Protein AF-A0A512DBI5-F1 (afdb_monomer)

Foldseek 3Di:
DDDDDDDDDDDDDDDDDDDDDDDDDDDDDDDDDDDDDPDPPPPDDDDDDDDDDDDDDDDDDDDDDDDDDDDDDDDDDDDPPDPDPPPPDLVPQDQLVVLLVVLLVPAQPSPQADEDEDDVSCVPPQWEDDLQHLRYIYGHSVVCPSPSLVSSLRSQLRNLSSLLSLLCVPPNNVRLVVLLCVQFNPVSSQLLSNLSSVVSPRPDGDDPGDCDDPSSVVCSVCSSVSHHD

Organism: NCBI:txid515326

Mean predicted aligned error: 17.26 Å

InterPro domains:
  IPR006311 Twin-arginine translocation pathway, signal sequence [PS51318] (1-42)

Solvent-accessible surface area (backbone atoms only — not comparable to full-atom values): 15051 Å² total; per-residue (Å²): 138,88,86,80,89,84,88,85,88,87,85,84,87,81,90,81,89,87,84,84,89,88,83,87,78,92,82,88,86,81,91,80,91,80,93,78,78,89,75,79,79,72,85,79,81,86,76,86,85,80,91,76,91,76,92,78,79,92,77,79,82,86,75,87,74,80,82,85,80,88,71,88,91,84,78,96,70,93,71,86,79,73,83,77,80,81,77,77,61,82,82,73,61,58,55,54,67,54,37,33,50,60,44,45,74,71,43,84,85,39,80,79,51,43,83,44,68,63,55,76,87,41,79,84,44,64,46,40,54,50,61,91,42,49,42,43,38,39,35,26,43,85,82,32,64,95,33,53,71,58,38,35,21,42,48,39,25,35,53,34,44,29,35,53,12,53,44,18,74,78,62,36,57,70,55,52,43,52,53,27,28,72,74,54,35,88,64,7,59,61,38,47,12,38,38,37,9,42,76,74,67,34,89,62,65,93,61,99,58,84,56,70,58,72,67,48,47,51,30,40,52,24,34,72,72,67,40,85,102

pLDDT: mean 72.55, std 29.0, range [27.94, 98.69]

Radius of gyr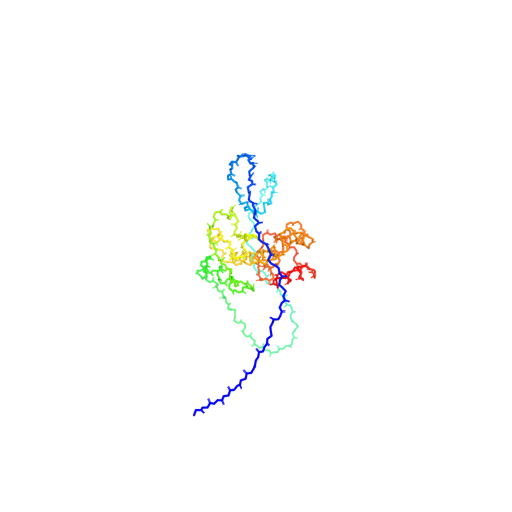ation: 30.87 Å; Cα contacts (8 Å, |Δi|>4): 232; chains: 1; bounding box: 99×103×46 Å

Structure (mmCIF, N/CA/C/O backbone):
data_AF-A0A512DBI5-F1
#
_entry.id   AF-A0A512DBI5-F1
#
loop_
_atom_site.group_PDB
_atom_site.id
_atom_site.type_symbol
_atom_site.label_atom_id
_atom_site.label_alt_id
_atom_site.label_comp_id
_atom_site.label_asym_id
_atom_site.label_entity_id
_atom_site.label_seq_id
_atom_site.pdbx_PDB_ins_code
_atom_site.Cartn_x
_atom_site.Cartn_y
_atom_site.Cartn_z
_atom_site.occupancy
_atom_site.B_iso_or_equiv
_atom_site.auth_seq_id
_atom_site.auth_comp_id
_atom_site.auth_asym_id
_atom_site.auth_atom_id
_atom_site.pdbx_PDB_model_num
ATOM 1 N N . MET A 1 1 ? 37.069 -72.177 17.215 1.00 41.72 1 MET A N 1
ATOM 2 C CA . MET A 1 1 ? 37.815 -70.906 17.118 1.00 41.72 1 MET A CA 1
ATOM 3 C C . MET A 1 1 ? 37.820 -70.524 15.654 1.00 41.72 1 MET A C 1
ATOM 5 O O . MET A 1 1 ? 38.350 -71.291 14.866 1.00 41.72 1 MET A O 1
ATOM 9 N N . VAL A 1 2 ? 37.104 -69.463 15.285 1.00 42.62 2 VAL A N 1
ATOM 10 C CA . VAL A 1 2 ? 36.958 -69.039 13.885 1.00 42.62 2 VAL A CA 1
ATOM 11 C C . VAL A 1 2 ? 37.967 -67.931 13.620 1.00 42.62 2 VAL A C 1
ATOM 13 O O . VAL A 1 2 ? 37.967 -66.921 14.318 1.00 42.62 2 VAL A O 1
ATOM 16 N N . ASP A 1 3 ? 38.817 -68.175 12.631 1.00 40.75 3 ASP A N 1
ATOM 17 C CA . ASP A 1 3 ? 39.747 -67.237 12.017 1.00 40.75 3 ASP A CA 1
ATOM 18 C C . ASP A 1 3 ? 39.124 -66.767 10.690 1.00 40.75 3 ASP A C 1
ATOM 20 O O . ASP A 1 3 ? 38.641 -67.592 9.911 1.00 40.75 3 ASP A O 1
ATOM 24 N N . MET A 1 4 ? 39.096 -65.455 10.454 1.00 43.16 4 MET A N 1
ATOM 25 C CA . MET A 1 4 ? 38.927 -64.857 9.129 1.00 43.16 4 MET A CA 1
ATOM 26 C C . MET A 1 4 ? 39.682 -63.528 9.078 1.00 43.16 4 MET A C 1
ATOM 28 O O . MET A 1 4 ? 39.319 -62.539 9.713 1.00 43.16 4 MET A O 1
ATOM 32 N N . SER A 1 5 ? 40.721 -63.530 8.252 1.00 52.06 5 SER A N 1
ATOM 33 C CA . SER A 1 5 ? 41.387 -62.369 7.672 1.00 52.06 5 SER A CA 1
ATOM 34 C C . SER A 1 5 ? 40.428 -61.548 6.800 1.00 52.06 5 SER A C 1
ATOM 36 O O . SER A 1 5 ? 39.689 -62.163 6.041 1.00 52.06 5 SER A O 1
ATOM 38 N N . VAL A 1 6 ? 40.545 -60.210 6.772 1.00 51.88 6 VAL A N 1
ATOM 39 C CA . VAL A 1 6 ? 40.460 -59.402 5.530 1.00 51.88 6 VAL A CA 1
ATOM 40 C C . VAL A 1 6 ? 41.329 -58.140 5.660 1.00 51.88 6 VAL A C 1
ATOM 42 O O . VAL A 1 6 ? 41.294 -57.418 6.652 1.00 51.88 6 VAL A O 1
ATOM 45 N N . LEU A 1 7 ? 42.119 -57.927 4.608 1.00 44.28 7 LEU A N 1
ATOM 46 C CA . LEU A 1 7 ? 43.054 -56.846 4.308 1.00 44.28 7 LEU A CA 1
ATOM 47 C C . LEU A 1 7 ? 42.373 -55.503 3.989 1.00 44.28 7 LEU A C 1
ATOM 49 O O . LEU A 1 7 ? 41.263 -55.469 3.470 1.00 44.28 7 LEU A O 1
ATOM 53 N N . GLY A 1 8 ? 43.114 -54.402 4.143 1.00 34.56 8 GLY A N 1
ATOM 54 C CA . GLY A 1 8 ? 42.740 -53.106 3.567 1.00 34.56 8 GLY A CA 1
ATOM 55 C C . GLY A 1 8 ? 43.777 -52.013 3.809 1.00 34.56 8 GLY A C 1
ATOM 56 O O . GLY A 1 8 ? 43.639 -51.215 4.728 1.00 34.56 8 GLY A O 1
ATOM 57 N N . ALA A 1 9 ? 44.834 -52.002 2.998 1.00 41.56 9 ALA A N 1
ATOM 58 C CA . ALA A 1 9 ? 45.907 -51.013 3.014 1.00 41.56 9 ALA A CA 1
ATOM 59 C C . ALA A 1 9 ? 45.506 -49.669 2.374 1.00 41.56 9 ALA A C 1
ATOM 61 O O . ALA A 1 9 ? 44.641 -49.627 1.503 1.00 41.56 9 ALA A O 1
ATOM 62 N N . SER A 1 10 ? 46.269 -48.621 2.719 1.00 39.88 10 SER A N 1
ATOM 63 C CA . SER A 1 10 ? 46.872 -47.629 1.802 1.00 39.88 10 SER A CA 1
ATOM 64 C C . SER A 1 10 ? 46.661 -46.169 2.233 1.00 39.88 10 SER A C 1
ATOM 66 O O . SER A 1 10 ? 45.602 -45.588 2.029 1.00 39.88 10 SER A O 1
ATOM 68 N N . SER A 1 11 ? 47.710 -45.530 2.764 1.00 41.50 11 SER A N 1
ATOM 69 C CA . SER A 1 11 ? 48.034 -44.147 2.380 1.00 41.50 11 SER A CA 1
ATOM 70 C C . SER A 1 11 ? 49.515 -43.856 2.636 1.00 41.50 11 SER A C 1
ATOM 72 O O . SER A 1 11 ? 50.000 -43.730 3.761 1.00 41.50 11 SER A O 1
ATOM 74 N N . THR A 1 12 ? 50.263 -43.788 1.541 1.00 48.84 12 THR A N 1
ATOM 75 C CA . THR A 1 12 ? 51.681 -43.445 1.512 1.00 48.84 12 THR A CA 1
ATOM 76 C C . THR A 1 12 ? 51.815 -41.941 1.271 1.00 48.84 12 THR A C 1
ATOM 78 O O . THR A 1 12 ? 51.366 -41.429 0.256 1.00 48.84 12 THR A O 1
ATOM 81 N N . HIS A 1 13 ? 52.469 -41.261 2.214 1.00 36.94 13 HIS A N 1
ATOM 82 C CA . HIS A 1 13 ? 53.351 -40.094 2.043 1.00 36.94 13 HIS A CA 1
ATOM 83 C C . HIS A 1 13 ? 52.926 -38.897 1.162 1.00 36.94 13 HIS A C 1
ATOM 85 O O . HIS A 1 13 ? 53.013 -38.951 -0.060 1.00 36.94 13 HIS A O 1
ATOM 91 N N . ARG A 1 14 ? 52.778 -37.729 1.812 1.00 48.91 14 ARG A N 1
ATOM 92 C CA . ARG A 1 14 ? 53.528 -36.465 1.546 1.00 48.91 14 ARG A CA 1
ATOM 93 C C . ARG A 1 14 ? 53.119 -35.412 2.594 1.00 48.91 14 ARG A C 1
ATOM 95 O O . ARG A 1 14 ? 52.049 -34.836 2.519 1.00 48.91 14 ARG A O 1
ATOM 102 N N . ARG A 1 15 ? 53.828 -35.300 3.725 1.00 45.50 15 ARG A N 1
ATOM 103 C CA . ARG A 1 15 ? 54.866 -34.278 4.014 1.00 45.50 15 ARG A CA 1
ATOM 104 C C . ARG A 1 15 ? 54.558 -32.871 3.458 1.00 45.50 15 ARG A C 1
ATOM 106 O O . ARG A 1 15 ? 54.881 -32.611 2.306 1.00 45.50 15 ARG A O 1
ATOM 113 N N . ARG A 1 16 ? 54.137 -31.932 4.316 1.00 46.53 16 ARG A N 1
ATOM 114 C CA . ARG A 1 16 ? 55.016 -30.922 4.958 1.00 46.53 16 ARG A CA 1
ATOM 115 C C . ARG A 1 16 ? 54.224 -30.013 5.915 1.00 46.53 16 ARG A C 1
ATOM 117 O O . ARG A 1 16 ? 53.290 -29.333 5.516 1.00 46.53 16 ARG A O 1
ATOM 124 N N . LEU A 1 17 ? 54.660 -30.028 7.173 1.00 40.72 17 LEU A N 1
ATOM 125 C CA . LEU A 1 17 ? 54.450 -29.007 8.201 1.00 40.72 17 LEU A CA 1
ATOM 126 C C . LEU A 1 17 ? 55.235 -27.734 7.837 1.00 40.72 17 LEU A C 1
ATOM 128 O O . LEU A 1 17 ? 56.295 -27.854 7.224 1.00 40.72 17 LEU A O 1
ATOM 132 N N . ILE A 1 18 ? 54.771 -26.562 8.283 1.00 38.09 18 ILE A N 1
ATOM 133 C CA . ILE A 1 18 ? 55.470 -25.676 9.241 1.00 38.09 18 ILE A CA 1
ATOM 134 C C . ILE A 1 18 ? 54.527 -24.523 9.625 1.00 38.09 18 ILE A C 1
ATOM 136 O O . ILE A 1 18 ? 53.800 -23.982 8.798 1.00 38.09 18 ILE A O 1
ATOM 140 N N . ALA A 1 19 ? 54.533 -24.227 10.922 1.00 34.38 19 ALA A N 1
ATOM 141 C CA . ALA A 1 19 ? 53.688 -23.298 11.654 1.00 34.38 19 ALA A CA 1
ATOM 142 C C . ALA A 1 19 ? 54.437 -21.998 12.033 1.00 34.38 19 ALA A C 1
ATOM 144 O O . ALA A 1 19 ? 55.634 -21.882 11.781 1.00 34.38 19 ALA A O 1
ATOM 145 N N . LEU A 1 20 ? 53.708 -21.133 12.758 1.00 34.72 20 LEU A N 1
ATOM 146 C CA . LEU A 1 20 ? 54.079 -19.908 13.502 1.00 34.72 20 LEU A CA 1
ATOM 147 C C . LEU A 1 20 ? 54.152 -18.614 12.667 1.00 34.72 20 LEU A C 1
ATOM 149 O O . LEU A 1 20 ? 54.943 -18.514 11.741 1.00 34.72 20 LEU A O 1
ATOM 153 N N . ALA A 1 21 ? 53.239 -17.647 12.835 1.00 34.62 21 ALA A N 1
ATOM 154 C CA . ALA A 1 21 ? 52.885 -16.802 13.997 1.00 34.62 21 ALA A CA 1
ATOM 155 C C . ALA A 1 21 ? 53.762 -15.546 14.104 1.00 34.62 21 ALA A C 1
ATOM 157 O O . ALA A 1 21 ? 54.962 -15.670 14.307 1.00 34.62 21 ALA A O 1
ATOM 158 N N . LEU A 1 22 ? 53.140 -14.360 14.061 1.00 32.88 22 LEU A N 1
ATOM 159 C CA . LEU A 1 22 ? 53.325 -13.284 15.046 1.00 32.88 22 LEU A CA 1
ATOM 160 C C . LEU A 1 22 ? 52.395 -12.096 14.764 1.00 32.88 22 LEU A C 1
ATOM 162 O O . LEU A 1 22 ? 52.068 -11.777 13.625 1.00 32.88 22 LEU A O 1
ATOM 166 N N . ALA A 1 23 ? 51.938 -11.519 15.869 1.00 34.84 23 ALA A N 1
ATOM 167 C CA . ALA A 1 23 ? 50.919 -10.496 16.013 1.00 34.84 23 ALA A CA 1
ATOM 168 C C . ALA A 1 23 ? 51.516 -9.080 16.152 1.00 34.84 23 ALA A C 1
ATOM 170 O O . ALA A 1 23 ? 52.733 -8.926 16.253 1.00 34.84 23 ALA A O 1
ATOM 171 N N . SER A 1 24 ? 50.594 -8.117 16.318 1.00 38.16 24 SER A N 1
ATOM 172 C CA . SER A 1 24 ? 50.760 -6.771 16.908 1.00 38.16 24 SER A CA 1
ATOM 173 C C . SER A 1 24 ? 51.201 -5.669 15.930 1.00 38.16 24 SER A C 1
ATOM 175 O O . SER A 1 24 ? 52.052 -5.899 15.087 1.00 38.16 24 SER A O 1
ATOM 177 N N . ALA A 1 25 ? 50.729 -4.420 15.991 1.00 36.41 25 ALA A N 1
ATOM 178 C CA . ALA A 1 25 ? 49.743 -3.731 16.831 1.00 36.41 25 ALA A CA 1
ATOM 179 C C . ALA A 1 25 ? 49.656 -2.250 16.371 1.00 36.41 25 ALA A C 1
ATOM 181 O O . ALA A 1 25 ? 50.684 -1.717 15.974 1.00 36.41 25 ALA A O 1
ATOM 182 N N . LEU A 1 26 ? 48.468 -1.632 16.528 1.00 38.84 26 LEU A N 1
ATOM 183 C CA . LEU A 1 26 ? 48.152 -0.212 16.845 1.00 38.84 26 LEU A CA 1
ATOM 184 C C . LEU A 1 26 ? 48.776 0.930 15.992 1.00 38.84 26 LEU A C 1
ATOM 186 O O . LEU A 1 26 ? 49.951 0.916 15.672 1.00 38.84 26 LEU A O 1
ATOM 190 N N . THR A 1 27 ? 48.045 1.987 15.610 1.00 41.59 27 THR A N 1
ATOM 191 C CA . THR A 1 27 ? 47.483 3.060 16.473 1.00 41.59 27 THR A CA 1
ATOM 192 C C . THR A 1 27 ? 46.378 3.853 15.732 1.00 41.59 27 THR A C 1
ATOM 194 O O . THR A 1 27 ? 46.473 4.073 14.531 1.00 41.59 27 THR A O 1
ATOM 197 N N . ALA A 1 28 ? 45.214 4.082 16.364 1.00 37.56 28 ALA A N 1
ATOM 198 C CA . ALA A 1 28 ? 44.765 5.309 17.074 1.00 37.56 28 ALA A CA 1
ATOM 199 C C . ALA A 1 28 ? 44.311 6.445 16.127 1.00 37.56 28 ALA A C 1
ATOM 201 O O . ALA A 1 28 ? 45.114 6.983 15.380 1.00 37.56 28 ALA A O 1
ATOM 202 N N . GLY A 1 29 ? 43.018 6.773 16.046 1.00 30.95 29 GLY A N 1
ATOM 203 C CA . GLY A 1 29 ? 42.283 7.712 16.923 1.00 30.95 29 GLY A CA 1
ATOM 204 C C . GLY A 1 29 ? 41.550 8.702 15.986 1.00 30.95 29 GLY A C 1
ATOM 205 O O . GLY A 1 29 ? 42.056 8.954 14.903 1.00 30.95 29 GLY A O 1
ATOM 206 N N . VAL A 1 30 ? 40.361 9.260 16.222 1.00 36.88 30 VAL A N 1
ATOM 207 C CA . VAL A 1 30 ? 39.741 9.779 17.447 1.00 36.88 30 VAL A CA 1
ATOM 208 C C . VAL A 1 30 ? 38.231 10.013 17.231 1.00 36.88 30 VAL A C 1
ATOM 210 O O . VAL A 1 30 ? 37.815 10.428 16.157 1.00 36.88 30 VAL A O 1
ATOM 213 N N . ALA A 1 31 ? 37.473 9.753 18.303 1.00 33.34 31 ALA A N 1
ATOM 214 C CA . ALA A 1 31 ? 36.318 10.476 18.862 1.00 33.34 31 ALA A CA 1
ATOM 215 C C . ALA A 1 31 ? 35.264 11.158 17.960 1.00 33.34 31 ALA A C 1
ATOM 217 O O . ALA A 1 31 ? 35.553 12.086 17.213 1.00 33.34 31 ALA A O 1
ATOM 218 N N . GLY A 1 32 ? 33.995 10.828 18.229 1.00 29.75 32 GLY A N 1
ATOM 219 C CA . GLY A 1 32 ? 32.841 11.666 17.901 1.00 29.75 32 GLY A CA 1
ATOM 220 C C . GLY A 1 32 ? 31.525 10.919 18.095 1.00 29.75 32 GLY A C 1
ATOM 221 O O . GLY A 1 32 ? 31.121 10.153 17.228 1.00 29.75 32 GLY A O 1
ATOM 222 N N . ALA A 1 33 ? 30.894 11.104 19.253 1.00 33.62 33 ALA A N 1
ATOM 223 C CA . ALA A 1 33 ? 29.528 10.675 19.528 1.00 33.62 33 ALA A CA 1
ATOM 224 C C . ALA A 1 33 ? 28.528 11.383 18.594 1.00 33.62 33 ALA A C 1
ATOM 226 O O . ALA A 1 33 ? 28.722 12.556 18.302 1.00 33.62 33 ALA A O 1
ATOM 227 N N . ASP A 1 34 ? 27.485 10.684 18.139 1.00 29.11 34 ASP A N 1
ATOM 228 C CA . ASP A 1 34 ? 26.087 11.051 18.418 1.00 29.11 34 ASP A CA 1
ATOM 229 C C . ASP A 1 34 ? 25.079 10.170 17.660 1.00 29.11 34 ASP A C 1
ATOM 231 O O . ASP A 1 34 ? 25.247 9.800 16.497 1.00 29.11 34 ASP A O 1
ATOM 235 N N . LEU A 1 35 ? 24.005 9.837 18.377 1.00 40.12 35 LEU A N 1
ATOM 236 C CA . LEU A 1 35 ? 22.751 9.272 17.888 1.00 40.12 35 LEU A CA 1
ATOM 237 C C . LEU A 1 35 ? 22.127 10.155 16.801 1.00 40.12 35 LEU A C 1
ATOM 239 O O . LEU A 1 35 ? 21.744 11.272 17.123 1.00 40.12 35 LEU A O 1
ATOM 243 N N . VAL A 1 36 ? 21.851 9.632 15.597 1.00 33.50 36 VAL A N 1
ATOM 244 C CA . VAL A 1 36 ? 20.768 10.173 14.747 1.00 33.50 36 VAL A CA 1
ATOM 245 C C . VAL A 1 36 ? 20.122 9.084 13.872 1.00 33.50 36 VAL A C 1
ATOM 247 O O . VAL A 1 36 ? 20.674 8.643 12.872 1.00 33.50 36 VAL A O 1
ATOM 250 N N . SER A 1 37 ? 18.903 8.711 14.267 1.00 32.12 37 SER A N 1
ATOM 251 C CA . SER A 1 37 ? 17.716 8.497 13.425 1.00 32.12 37 SER A CA 1
ATOM 252 C C . SER A 1 37 ? 17.821 7.601 12.176 1.00 32.12 37 SER A C 1
ATOM 254 O O . SER A 1 37 ? 18.154 8.039 11.075 1.00 32.12 37 SER A O 1
ATOM 256 N N . THR A 1 38 ? 17.356 6.356 12.311 1.00 31.06 38 THR A N 1
ATOM 257 C CA . THR A 1 38 ? 16.723 5.618 11.209 1.00 31.06 38 THR A CA 1
ATOM 258 C C . THR A 1 38 ? 15.508 6.406 10.723 1.00 31.06 38 THR A C 1
ATOM 260 O O . THR A 1 38 ? 14.450 6.380 11.349 1.00 31.06 38 THR A O 1
ATOM 263 N N . ALA A 1 39 ? 15.676 7.132 9.620 1.00 33.12 39 ALA A N 1
ATOM 264 C CA . ALA A 1 39 ? 14.608 7.877 8.980 1.00 33.12 39 ALA A CA 1
ATOM 265 C C . ALA A 1 39 ? 13.509 6.924 8.482 1.00 33.12 39 ALA A C 1
ATOM 267 O O . ALA A 1 39 ? 13.700 6.176 7.521 1.00 33.12 39 ALA A O 1
ATOM 268 N N . SER A 1 40 ? 12.336 7.004 9.108 1.00 37.03 40 SER A N 1
ATOM 269 C CA . SER A 1 40 ? 11.064 6.721 8.450 1.00 37.03 40 SER A CA 1
ATOM 270 C C . SER A 1 40 ? 10.951 7.656 7.246 1.00 37.03 40 SER A C 1
ATOM 272 O O . SER A 1 40 ? 10.642 8.834 7.403 1.00 37.03 40 SER A O 1
ATOM 274 N N . GLN A 1 41 ? 11.234 7.172 6.038 1.00 38.91 41 GLN A N 1
ATOM 275 C CA . GLN A 1 41 ? 10.800 7.869 4.827 1.00 38.91 41 GLN A CA 1
ATOM 276 C C . GLN A 1 41 ? 9.343 7.494 4.569 1.00 38.91 41 GLN A C 1
ATOM 278 O O . GLN A 1 41 ? 9.045 6.642 3.741 1.00 38.91 41 GLN A O 1
ATOM 283 N N . ALA A 1 42 ? 8.445 8.139 5.314 1.00 38.44 42 ALA A N 1
ATOM 284 C CA . ALA A 1 42 ? 7.137 8.469 4.776 1.00 38.44 42 ALA A CA 1
ATOM 285 C C . ALA A 1 42 ? 7.383 9.546 3.712 1.00 38.44 42 ALA A C 1
ATOM 287 O O . ALA A 1 42 ? 7.995 10.582 3.991 1.00 38.44 42 ALA A O 1
ATOM 288 N N . ILE A 1 43 ? 7.024 9.262 2.465 1.00 37.16 43 ILE A N 1
ATOM 289 C CA . ILE A 1 43 ? 7.335 10.125 1.327 1.00 37.16 43 ILE A CA 1
ATOM 290 C C . ILE A 1 43 ? 6.416 11.351 1.411 1.00 37.16 43 ILE A C 1
ATOM 292 O O . ILE A 1 43 ? 5.243 11.307 1.049 1.00 37.16 43 ILE A O 1
ATOM 296 N N . ALA A 1 44 ? 6.933 12.450 1.960 1.00 32.94 44 ALA A N 1
ATOM 297 C CA . ALA A 1 44 ? 6.198 13.697 2.114 1.00 32.94 44 ALA A CA 1
ATOM 298 C C . ALA A 1 44 ? 6.011 14.390 0.753 1.00 32.94 44 ALA A C 1
ATOM 300 O O . ALA A 1 44 ? 6.951 14.941 0.181 1.00 32.94 44 ALA A O 1
ATOM 301 N N . GLY A 1 45 ? 4.777 14.405 0.247 1.00 30.61 45 GLY A N 1
ATOM 302 C CA . GLY A 1 45 ? 4.359 15.325 -0.808 1.00 30.61 45 GLY A CA 1
ATOM 303 C C . GLY A 1 45 ? 4.096 16.713 -0.222 1.00 30.61 45 GLY A C 1
ATOM 304 O O . GLY A 1 45 ? 3.070 16.938 0.414 1.00 30.61 45 GLY A O 1
ATOM 305 N N . THR A 1 46 ? 5.018 17.653 -0.421 1.00 29.23 46 THR A N 1
ATOM 306 C CA . THR A 1 46 ? 4.822 19.071 -0.091 1.00 29.23 46 THR A CA 1
ATOM 307 C C . THR A 1 46 ? 3.894 19.724 -1.119 1.00 29.23 46 THR A C 1
ATOM 309 O O . THR A 1 46 ? 4.266 19.874 -2.280 1.00 29.23 46 THR A O 1
ATOM 312 N N . ALA A 1 47 ? 2.703 20.150 -0.697 1.00 31.83 47 ALA A N 1
ATOM 313 C CA . ALA A 1 47 ? 1.851 21.059 -1.462 1.00 31.83 47 ALA A CA 1
ATOM 314 C C . ALA A 1 47 ? 2.035 22.497 -0.940 1.00 31.83 47 ALA A C 1
ATOM 316 O O . ALA A 1 47 ? 1.877 22.715 0.264 1.00 31.83 47 ALA A O 1
ATOM 317 N N . PRO A 1 48 ? 2.339 23.496 -1.787 1.00 35.72 48 PRO A N 1
ATOM 318 C CA . PRO A 1 48 ? 2.213 24.888 -1.392 1.00 35.72 48 PRO A CA 1
ATOM 319 C C . PRO A 1 48 ? 0.746 25.320 -1.485 1.00 35.72 48 PRO A C 1
ATOM 321 O O . PRO A 1 48 ? 0.088 25.168 -2.515 1.00 35.72 48 PRO A O 1
ATOM 324 N N . GLY A 1 49 ? 0.239 25.871 -0.384 1.00 29.88 49 GLY A N 1
ATOM 325 C CA . GLY A 1 49 ? -1.052 26.535 -0.345 1.00 29.88 49 GLY A CA 1
ATOM 326 C C . GLY A 1 49 ? -1.023 27.865 -1.095 1.00 29.88 49 GLY A C 1
ATOM 327 O O . GLY A 1 49 ? -0.070 28.639 -1.011 1.00 29.88 49 GLY A O 1
ATOM 328 N N . THR A 1 50 ? -2.116 28.172 -1.783 1.00 33.16 50 THR A N 1
ATOM 329 C CA . THR A 1 50 ? -2.535 29.554 -2.009 1.00 33.16 50 THR A CA 1
ATOM 330 C C . THR A 1 50 ? -4.043 29.610 -1.830 1.00 33.16 50 THR A C 1
ATOM 332 O O . THR A 1 50 ? -4.805 28.898 -2.480 1.00 33.16 50 THR A O 1
ATOM 335 N N . THR A 1 51 ? -4.453 30.415 -0.862 1.00 34.06 51 THR A N 1
ATOM 336 C CA . THR A 1 51 ? -5.828 30.724 -0.500 1.00 34.06 51 THR A CA 1
ATOM 337 C C . THR A 1 51 ? -6.493 31.559 -1.589 1.00 34.06 51 THR A C 1
ATOM 339 O O . THR A 1 51 ? -6.005 32.619 -1.970 1.00 34.06 51 THR A O 1
ATOM 342 N N . THR A 1 52 ? -7.678 31.148 -2.034 1.00 34.09 52 THR A N 1
ATOM 343 C CA . THR A 1 52 ? -8.709 32.091 -2.481 1.00 34.09 52 THR A CA 1
ATOM 344 C C . THR A 1 52 ? -10.066 31.530 -2.081 1.00 34.09 52 THR A C 1
ATOM 346 O O . THR A 1 52 ? -10.486 30.471 -2.540 1.00 34.09 52 THR A O 1
ATOM 349 N N . ALA A 1 53 ? -10.721 32.230 -1.159 1.00 36.16 53 ALA A N 1
ATOM 350 C CA . ALA A 1 53 ? -12.085 31.958 -0.747 1.00 36.16 53 ALA A CA 1
ATOM 351 C C . ALA A 1 53 ? -13.045 32.235 -1.912 1.00 36.16 53 ALA A C 1
ATOM 353 O O . ALA A 1 53 ? -12.983 33.292 -2.537 1.00 36.16 53 ALA A O 1
ATOM 354 N N . SER A 1 54 ? -13.969 31.313 -2.172 1.00 33.28 54 SER A N 1
ATOM 355 C CA . SER A 1 54 ? -15.176 31.614 -2.936 1.00 33.28 54 SER A CA 1
ATOM 356 C C . SER A 1 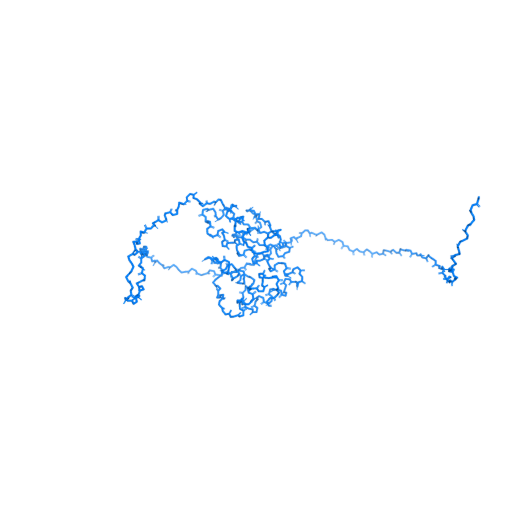54 ? -16.329 30.792 -2.376 1.00 33.28 54 SER A C 1
ATOM 358 O O . SER A 1 54 ? -16.313 29.563 -2.400 1.00 33.28 54 SER A O 1
ATOM 360 N N . ALA A 1 55 ? -17.293 31.501 -1.797 1.00 39.56 55 ALA A N 1
ATOM 361 C CA . ALA A 1 55 ? -18.517 30.951 -1.247 1.00 39.56 55 ALA A CA 1
ATOM 362 C C . ALA A 1 55 ? -19.328 30.228 -2.333 1.00 39.56 55 ALA A C 1
ATOM 364 O O . ALA A 1 55 ? -19.519 30.755 -3.432 1.00 39.56 55 ALA A O 1
ATOM 365 N N . ARG A 1 56 ? -19.863 29.046 -2.010 1.00 33.84 56 ARG A N 1
ATOM 366 C CA . ARG A 1 56 ? -20.970 28.456 -2.764 1.00 33.84 56 ARG A CA 1
ATOM 367 C C . ARG A 1 56 ? -21.880 27.646 -1.834 1.00 33.84 56 ARG A C 1
ATOM 369 O O . ARG A 1 56 ? -21.429 26.788 -1.086 1.00 33.84 56 ARG A O 1
ATOM 376 N N . THR A 1 57 ? -23.151 28.024 -1.879 1.00 38.47 57 THR A N 1
ATOM 377 C CA . THR A 1 57 ? -24.363 27.499 -1.236 1.00 38.47 57 THR A CA 1
ATOM 378 C C . THR A 1 57 ? -24.461 25.962 -1.239 1.00 38.47 57 THR A C 1
ATOM 380 O O . THR A 1 57 ? -24.020 25.349 -2.212 1.00 38.47 57 THR A O 1
ATOM 383 N N . PRO A 1 58 ? -25.075 25.319 -0.221 1.00 37.19 58 PRO A N 1
ATOM 384 C CA . PRO A 1 58 ? -25.283 23.873 -0.220 1.00 37.19 58 PRO A CA 1
ATOM 385 C C . PRO A 1 58 ? -26.308 23.481 -1.291 1.00 37.19 58 PRO A C 1
ATOM 387 O O . PRO A 1 58 ? -27.459 23.915 -1.250 1.00 37.19 58 PRO A O 1
ATOM 390 N N . ALA A 1 59 ? -25.881 22.666 -2.256 1.00 34.81 59 ALA A 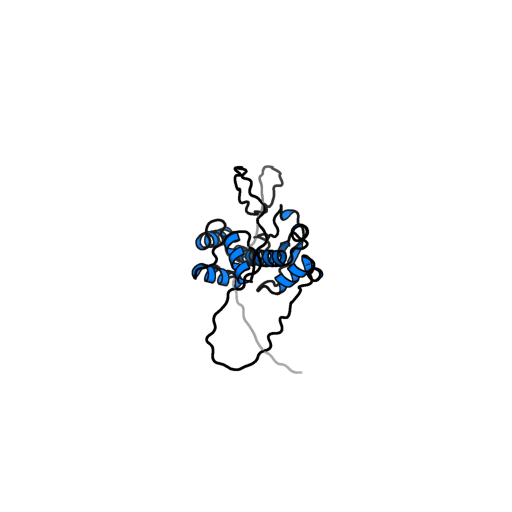N 1
ATOM 391 C CA . ALA A 1 59 ? -26.765 22.007 -3.208 1.00 34.81 59 ALA A CA 1
ATOM 392 C C . ALA A 1 59 ? -27.120 20.606 -2.693 1.00 34.81 59 ALA A C 1
ATOM 394 O O . ALA A 1 59 ? -26.272 19.872 -2.189 1.00 34.81 59 ALA A O 1
ATOM 395 N N . SER A 1 60 ? -28.406 20.300 -2.807 1.00 37.06 60 SER A N 1
ATOM 396 C CA . SER A 1 60 ? -29.117 19.121 -2.333 1.00 37.06 60 SER A CA 1
ATOM 397 C C . SER A 1 60 ? -28.518 17.776 -2.762 1.00 37.06 60 SER A C 1
ATOM 399 O O . SER A 1 60 ? -27.859 17.659 -3.793 1.00 37.06 60 SER A O 1
ATOM 401 N N . ALA A 1 61 ? -28.816 16.755 -1.955 1.00 39.47 61 ALA A N 1
ATOM 402 C CA . ALA A 1 61 ? -28.493 15.348 -2.163 1.00 39.47 61 ALA A CA 1
ATOM 403 C C . ALA A 1 61 ? -28.849 14.832 -3.575 1.00 39.47 61 ALA A C 1
ATOM 405 O O . ALA A 1 61 ? -29.901 15.202 -4.105 1.00 39.47 61 ALA A O 1
ATOM 406 N N . PRO A 1 62 ? -28.052 13.922 -4.166 1.00 39.69 62 PRO A N 1
ATOM 407 C CA . PRO A 1 62 ? -28.471 13.207 -5.357 1.00 39.69 62 PRO A CA 1
ATOM 408 C C . PRO A 1 62 ? -29.427 12.074 -4.972 1.00 39.69 62 PRO A C 1
ATOM 410 O O . PRO A 1 62 ? -29.037 11.047 -4.418 1.00 39.69 62 PRO A O 1
ATOM 413 N N . THR A 1 63 ? -30.698 12.275 -5.305 1.00 36.44 63 THR A N 1
ATOM 414 C CA . THR A 1 63 ? -31.678 11.208 -5.497 1.00 36.44 63 THR A CA 1
ATOM 415 C C . THR A 1 63 ? -31.160 10.259 -6.577 1.00 36.44 63 THR A C 1
ATOM 417 O O . THR A 1 63 ? -30.767 10.685 -7.664 1.00 36.44 63 THR A O 1
ATOM 420 N N . SER A 1 64 ? -31.157 8.967 -6.276 1.00 43.03 64 SER A N 1
ATOM 421 C CA . SER A 1 64 ? -30.862 7.874 -7.194 1.00 43.03 64 SER A CA 1
ATOM 422 C C . SER A 1 64 ? -31.844 7.866 -8.370 1.00 43.03 64 SER A C 1
ATOM 424 O O . SER A 1 64 ? -32.989 7.438 -8.245 1.00 43.03 64 SER A O 1
ATOM 426 N N . ALA A 1 65 ? -31.388 8.318 -9.536 1.00 39.19 65 ALA A N 1
ATOM 427 C CA . ALA A 1 65 ? -32.059 8.065 -10.804 1.00 39.19 65 ALA A CA 1
ATOM 428 C C . ALA A 1 65 ? -31.401 6.843 -11.459 1.00 39.19 65 ALA A C 1
ATOM 430 O O . ALA A 1 65 ? -30.262 6.908 -11.922 1.00 39.19 65 ALA A O 1
ATOM 431 N N . GLY A 1 66 ? -32.107 5.711 -11.440 1.00 33.41 66 GLY A N 1
ATOM 432 C CA . GLY A 1 66 ? -31.719 4.507 -12.166 1.00 33.41 66 GLY A CA 1
ATOM 433 C C . GLY A 1 66 ? -31.656 4.769 -13.671 1.00 33.41 66 GLY A C 1
ATOM 434 O O . GLY A 1 66 ? -32.500 5.467 -14.230 1.00 33.41 66 GLY A O 1
ATOM 435 N N . VAL A 1 67 ? -30.646 4.204 -14.325 1.00 31.55 67 VAL A N 1
ATOM 436 C CA . VAL A 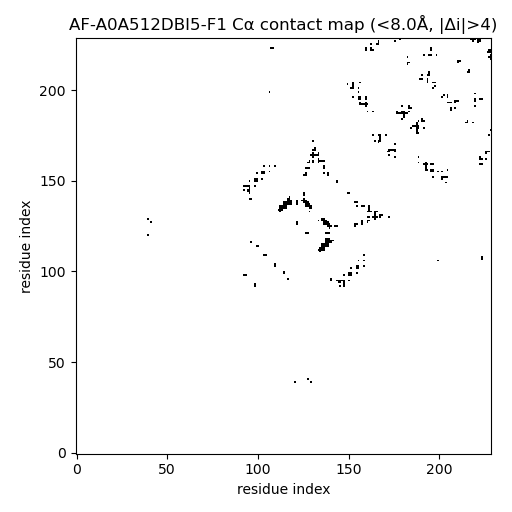1 67 ? -30.534 4.186 -15.786 1.00 31.55 67 VAL A CA 1
ATOM 437 C C . VAL A 1 67 ? -31.528 3.149 -16.326 1.00 31.55 67 VAL A C 1
ATOM 439 O O . VAL A 1 67 ? -31.423 1.982 -15.944 1.00 31.55 67 VAL A O 1
ATOM 442 N N . PRO A 1 68 ? -32.482 3.507 -17.205 1.00 36.91 68 PRO A N 1
ATOM 443 C CA . PRO A 1 68 ? -33.323 2.516 -17.861 1.00 36.91 68 PRO A CA 1
ATOM 444 C C . PRO A 1 68 ? -32.511 1.793 -18.943 1.00 36.91 68 PRO A C 1
ATOM 446 O O . PRO A 1 68 ? -32.179 2.363 -19.982 1.00 36.91 68 PRO A O 1
ATOM 449 N N . VAL A 1 69 ? -32.196 0.520 -18.710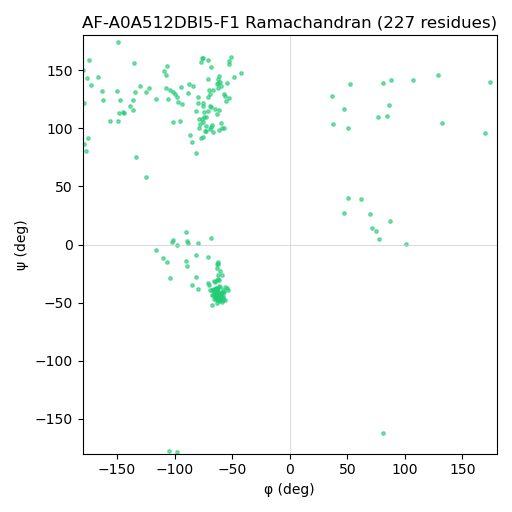 1.00 34.88 69 VAL A N 1
ATOM 450 C CA . VAL A 1 69 ? -31.705 -0.385 -19.756 1.00 34.88 69 VAL A CA 1
ATOM 451 C C . VAL A 1 69 ? -32.920 -0.893 -20.534 1.00 34.88 69 VAL A C 1
ATOM 453 O O . VAL A 1 69 ? -33.773 -1.578 -19.976 1.00 34.88 69 VAL A O 1
ATOM 456 N N . SER A 1 70 ? -33.018 -0.542 -21.819 1.00 27.94 70 SER A N 1
ATOM 457 C CA . SER A 1 70 ? -34.000 -1.139 -22.732 1.00 27.94 70 SER A CA 1
ATOM 458 C C . SER A 1 70 ? -33.546 -2.546 -23.115 1.00 27.94 70 SER A C 1
ATOM 460 O O . SER A 1 70 ? -32.482 -2.712 -23.709 1.00 27.94 70 SER A O 1
ATOM 462 N N . VAL A 1 71 ? -34.355 -3.550 -22.781 1.00 36.31 71 VAL A N 1
ATOM 463 C CA . VAL A 1 71 ? -34.165 -4.951 -23.184 1.00 36.31 71 VAL A CA 1
ATOM 464 C C . VAL A 1 71 ? -35.224 -5.274 -24.249 1.00 36.31 71 VAL A C 1
ATOM 466 O O . VAL A 1 71 ? -36.378 -4.882 -24.061 1.00 36.31 71 VAL A O 1
ATOM 469 N N . PRO A 1 72 ? -34.882 -5.932 -25.373 1.00 34.75 72 PRO A N 1
ATOM 470 C CA . PRO A 1 72 ? -35.866 -6.297 -26.387 1.00 34.75 72 PRO A CA 1
ATOM 471 C C . PRO A 1 72 ? -36.920 -7.259 -25.821 1.00 34.75 72 PRO A C 1
ATOM 473 O O . PRO A 1 72 ? -36.601 -8.222 -25.124 1.00 34.75 72 PRO A O 1
ATOM 476 N N . ALA A 1 73 ? -38.182 -6.964 -26.127 1.00 36.47 73 ALA A N 1
ATOM 477 C CA . ALA A 1 73 ? -39.342 -7.748 -25.738 1.00 36.47 73 ALA A CA 1
ATOM 478 C C . ALA A 1 73 ? -39.449 -9.008 -26.605 1.00 36.47 73 ALA A C 1
ATOM 480 O O . ALA A 1 73 ? -39.777 -8.890 -27.778 1.00 36.47 73 ALA A O 1
ATOM 481 N N . ASP A 1 74 ? -39.156 -10.177 -26.034 1.00 42.56 74 ASP A N 1
ATOM 482 C CA . ASP A 1 74 ? -39.867 -11.436 -26.315 1.00 42.56 74 ASP A CA 1
ATOM 483 C C . ASP A 1 74 ? -39.294 -12.586 -25.473 1.00 42.56 74 ASP A C 1
ATOM 485 O O . ASP A 1 74 ? -38.406 -13.320 -25.901 1.00 42.56 74 ASP A O 1
ATOM 489 N N . VAL A 1 75 ? -39.809 -12.745 -24.250 1.00 31.03 75 VAL A N 1
ATOM 490 C CA . VAL A 1 75 ? -39.841 -14.032 -23.535 1.00 31.03 75 VAL A CA 1
ATOM 491 C C . VAL A 1 75 ? -40.865 -13.959 -22.390 1.00 31.03 75 VAL A C 1
ATOM 493 O O . VAL A 1 75 ? -40.751 -13.079 -21.535 1.00 31.03 75 VAL A O 1
ATOM 496 N N . PRO A 1 76 ? -41.864 -14.860 -22.322 1.00 35.62 76 PRO A N 1
ATOM 497 C CA . PRO A 1 76 ? -42.838 -14.865 -21.243 1.00 35.62 76 PRO A CA 1
ATOM 498 C C . PRO A 1 76 ? -42.295 -15.681 -20.065 1.00 35.62 76 PRO A C 1
ATOM 500 O O . PRO A 1 76 ? -42.457 -16.898 -20.002 1.00 35.62 76 PRO A O 1
ATOM 503 N N . PHE A 1 77 ? -41.669 -15.015 -19.100 1.00 36.75 77 PHE A N 1
ATOM 504 C CA . PHE A 1 77 ? -41.534 -15.557 -17.750 1.00 36.75 77 PHE A CA 1
ATOM 505 C C . PHE A 1 77 ? -41.837 -14.464 -16.728 1.00 36.75 77 PHE A C 1
ATOM 507 O O . PHE A 1 77 ? -41.149 -13.451 -16.638 1.00 36.75 77 PHE A O 1
ATOM 514 N N . HIS A 1 78 ? -42.909 -14.675 -15.963 1.00 36.22 78 HIS A N 1
ATOM 515 C CA . HIS A 1 78 ? -43.230 -13.877 -14.788 1.00 36.22 78 HIS A CA 1
ATOM 516 C C . HIS A 1 78 ? -42.184 -14.167 -13.708 1.00 36.22 78 HIS A C 1
ATOM 518 O O . HIS A 1 78 ? -42.238 -15.201 -13.047 1.00 36.22 78 HIS A O 1
ATOM 524 N N . LEU A 1 79 ? -41.215 -13.267 -13.553 1.00 36.56 79 LEU A N 1
ATOM 525 C CA . LEU A 1 79 ? -40.383 -13.197 -12.361 1.00 36.56 79 LEU A CA 1
ATOM 526 C C . LEU A 1 79 ? -40.923 -12.056 -11.507 1.00 36.56 79 LEU A C 1
ATOM 528 O O . LEU A 1 79 ? -40.733 -10.884 -11.833 1.00 36.56 79 LEU A O 1
ATOM 532 N N . ASP A 1 80 ? -41.613 -12.409 -10.426 1.00 39.81 80 ASP A N 1
ATOM 533 C CA . ASP A 1 80 ? -41.914 -11.476 -9.349 1.00 39.81 80 ASP A CA 1
ATOM 534 C C . ASP A 1 80 ? -40.586 -10.994 -8.751 1.00 39.81 80 ASP A C 1
ATOM 536 O O . ASP A 1 80 ? -39.939 -11.678 -7.956 1.00 39.81 80 ASP A O 1
ATOM 540 N N . VAL A 1 81 ? -40.138 -9.811 -9.175 1.00 41.56 81 VAL A N 1
ATOM 541 C CA . VAL A 1 81 ? -39.002 -9.127 -8.561 1.00 41.56 81 VAL A CA 1
ATOM 542 C C . VAL A 1 81 ? -39.497 -8.553 -7.240 1.00 41.56 81 VAL A C 1
ATOM 544 O O . VAL A 1 81 ? -40.038 -7.451 -7.192 1.00 41.56 81 VAL A O 1
ATOM 547 N N . VAL A 1 82 ? -39.335 -9.312 -6.158 1.00 37.69 82 VAL A N 1
ATOM 548 C CA . VAL A 1 82 ? -39.476 -8.776 -4.803 1.00 37.69 82 VAL A CA 1
ATOM 549 C C . VAL A 1 82 ? -38.265 -7.873 -4.552 1.00 37.69 82 VAL A C 1
ATOM 551 O O . VAL A 1 82 ? -37.138 -8.377 -4.533 1.00 37.69 82 VAL A O 1
ATOM 554 N N . PRO A 1 83 ? -38.432 -6.551 -4.371 1.00 39.78 83 PRO A N 1
ATOM 55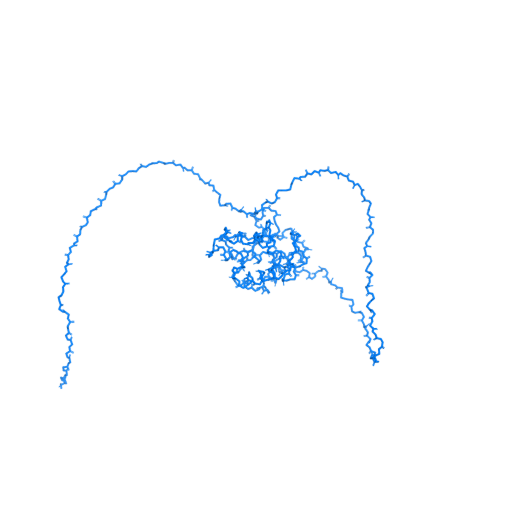5 C CA . PRO A 1 83 ? -37.322 -5.702 -3.975 1.00 39.78 83 PRO A CA 1
ATOM 556 C C . PRO A 1 83 ? -36.919 -6.075 -2.544 1.00 39.78 83 PRO A C 1
ATOM 558 O O . PRO A 1 83 ? -37.589 -5.713 -1.580 1.00 39.78 83 PRO A O 1
ATOM 561 N N . VAL A 1 84 ? -35.825 -6.824 -2.397 1.00 34.88 84 VAL A N 1
ATOM 562 C CA . VAL A 1 84 ? -35.182 -7.022 -1.096 1.00 34.88 84 VAL A CA 1
ATOM 563 C C . VAL A 1 84 ? -34.367 -5.769 -0.804 1.00 34.88 84 VAL A C 1
ATOM 565 O O . VAL A 1 84 ? -33.266 -5.581 -1.319 1.00 34.88 84 VAL A O 1
ATOM 568 N N . THR A 1 85 ? -34.918 -4.884 0.018 1.00 40.81 85 THR A N 1
ATOM 569 C CA . THR A 1 85 ? -34.169 -3.787 0.627 1.00 40.81 85 THR A CA 1
ATOM 570 C C . THR A 1 85 ? -33.198 -4.381 1.644 1.00 40.81 85 THR A C 1
ATOM 572 O O . THR A 1 85 ? -33.576 -4.723 2.762 1.00 40.81 85 THR A O 1
ATOM 575 N N . VAL A 1 86 ? -31.930 -4.530 1.256 1.00 38.78 86 VAL A N 1
ATOM 576 C CA . VAL A 1 86 ? -30.851 -4.838 2.201 1.00 38.78 86 VAL A CA 1
ATOM 577 C C . VAL A 1 86 ? -30.511 -3.549 2.939 1.00 38.78 86 VAL A C 1
ATOM 579 O O . VAL A 1 86 ? -29.706 -2.739 2.482 1.00 38.78 86 VAL A O 1
ATOM 582 N N . THR A 1 87 ? -31.156 -3.332 4.079 1.00 37.38 87 THR A N 1
ATOM 583 C CA . THR A 1 87 ? -30.728 -2.310 5.032 1.00 37.38 87 THR A CA 1
ATOM 584 C C . THR A 1 87 ? -29.460 -2.837 5.698 1.00 37.38 87 THR A C 1
ATOM 586 O O . THR A 1 87 ? -29.534 -3.680 6.588 1.00 37.38 87 THR A O 1
ATOM 589 N N . ALA A 1 88 ? -28.286 -2.417 5.221 1.00 45.34 88 ALA A N 1
ATOM 590 C CA . ALA A 1 88 ? -27.039 -2.709 5.916 1.00 45.34 88 ALA A CA 1
ATOM 591 C C . ALA A 1 88 ? -27.109 -2.059 7.304 1.00 45.34 88 ALA A C 1
ATOM 593 O O . ALA A 1 88 ? -27.222 -0.838 7.411 1.00 45.34 88 ALA A O 1
ATOM 594 N N . ASP A 1 89 ? -27.102 -2.880 8.351 1.00 36.62 89 ASP A N 1
ATOM 595 C CA . ASP A 1 89 ? -27.076 -2.406 9.727 1.00 36.62 89 ASP A CA 1
ATOM 596 C C . ASP A 1 89 ? -25.741 -1.675 9.971 1.00 36.62 89 ASP A C 1
ATOM 598 O O . ASP A 1 89 ? -24.679 -2.303 9.875 1.00 36.62 89 ASP A O 1
ATOM 602 N N . PRO A 1 90 ? -25.739 -0.360 10.263 1.00 48.50 90 PRO A N 1
ATOM 603 C CA . PRO A 1 90 ? -24.506 0.371 10.546 1.00 48.50 90 PRO A CA 1
ATOM 604 C C . PRO A 1 90 ? -23.781 -0.155 11.797 1.00 48.50 90 PRO A C 1
ATOM 606 O O . PRO A 1 90 ? -22.598 0.136 11.968 1.00 48.50 90 PRO A O 1
ATOM 609 N N . ALA A 1 91 ? -24.448 -0.949 12.647 1.00 46.72 91 ALA A N 1
ATOM 610 C CA . ALA A 1 91 ? -23.856 -1.586 13.822 1.00 46.72 91 ALA A CA 1
ATOM 611 C C . ALA A 1 91 ? -23.072 -2.881 13.518 1.00 46.72 91 ALA A C 1
ATOM 613 O O . ALA A 1 91 ? -22.371 -3.378 14.395 1.00 46.72 91 ALA A O 1
ATOM 614 N N . ALA A 1 92 ? -23.140 -3.418 12.293 1.00 51.53 92 ALA A N 1
ATOM 615 C CA . ALA A 1 92 ? -22.396 -4.621 11.897 1.00 51.53 92 ALA A CA 1
ATOM 616 C C . ALA A 1 92 ? -20.994 -4.324 11.325 1.00 51.53 92 ALA A C 1
ATOM 618 O O . ALA A 1 92 ? -20.285 -5.235 10.892 1.00 51.53 92 ALA A O 1
ATOM 619 N N . ALA A 1 93 ? -20.580 -3.055 11.296 1.00 60.25 93 ALA A N 1
ATOM 620 C CA . ALA A 1 93 ? -19.217 -2.688 10.947 1.00 60.25 93 ALA A CA 1
ATOM 621 C C . ALA A 1 93 ? -18.288 -3.073 12.105 1.00 60.25 93 ALA A C 1
ATOM 623 O O . ALA A 1 93 ? -18.246 -2.383 13.122 1.00 60.25 93 ALA A O 1
ATOM 624 N N . GLY A 1 94 ? -17.565 -4.187 11.954 1.00 76.56 94 GLY A N 1
ATOM 625 C CA . GLY A 1 94 ? -16.552 -4.614 12.917 1.00 76.56 94 GLY A CA 1
ATOM 626 C C . GLY A 1 94 ? -15.550 -3.501 13.246 1.00 76.56 94 GLY A C 1
ATOM 627 O O . GLY A 1 94 ? -15.396 -2.518 12.514 1.00 76.56 94 GLY A O 1
ATOM 628 N N . THR A 1 95 ? -14.850 -3.660 14.364 1.00 94.94 95 THR A N 1
ATOM 629 C CA . THR A 1 95 ? -13.753 -2.775 14.772 1.00 94.94 95 THR A CA 1
ATOM 630 C C . THR A 1 95 ? -12.710 -2.634 13.657 1.00 94.94 95 THR A C 1
ATOM 632 O O . THR A 1 95 ? -12.579 -3.500 12.788 1.00 94.94 95 THR A O 1
ATOM 635 N N . VAL A 1 96 ? -11.912 -1.558 13.679 1.00 96.62 96 VAL A N 1
ATOM 636 C CA . VAL A 1 96 ? -10.832 -1.372 12.690 1.00 96.62 96 VAL A CA 1
ATOM 637 C C . VAL A 1 96 ? -9.899 -2.586 12.666 1.00 96.62 96 VAL A C 1
ATOM 639 O O . VAL A 1 96 ? -9.467 -3.011 11.600 1.00 96.62 96 VAL A O 1
ATOM 642 N N . GLN A 1 97 ? -9.631 -3.171 13.831 1.00 97.56 97 GLN A N 1
ATOM 643 C CA . GLN A 1 97 ? -8.812 -4.364 13.990 1.00 97.56 97 GLN A CA 1
ATOM 644 C C . GLN A 1 97 ? -9.432 -5.573 13.284 1.00 97.56 97 GLN A C 1
ATOM 646 O O . GLN A 1 97 ? -8.739 -6.253 12.530 1.00 97.56 97 GLN A O 1
ATOM 651 N N . GLU A 1 98 ? -10.728 -5.816 13.483 1.00 97.25 98 GLU A N 1
ATOM 652 C CA . GLU A 1 98 ? -11.450 -6.922 12.842 1.00 97.25 98 GLU A CA 1
ATOM 653 C C . GLU A 1 98 ? -11.501 -6.756 11.324 1.00 97.25 98 GLU A C 1
ATOM 655 O O . GLU A 1 98 ? -11.172 -7.688 10.593 1.00 97.25 98 GLU A O 1
ATOM 660 N N . VAL A 1 99 ? -11.844 -5.560 10.836 1.00 98.12 99 VAL A N 1
ATOM 661 C CA . VAL A 1 99 ? -11.915 -5.281 9.395 1.00 98.12 99 VAL A CA 1
ATOM 662 C C . VAL A 1 99 ? -10.537 -5.394 8.748 1.00 98.12 99 VAL A C 1
ATOM 664 O O . VAL A 1 99 ? -10.405 -6.005 7.685 1.00 98.12 99 VAL A O 1
ATOM 667 N N . ALA A 1 100 ? -9.499 -4.848 9.385 1.00 98.19 100 ALA A N 1
ATOM 668 C CA . ALA A 1 100 ? -8.138 -4.918 8.870 1.00 98.19 100 ALA A CA 1
ATOM 669 C C . ALA A 1 100 ? -7.630 -6.365 8.817 1.00 98.19 100 ALA A C 1
ATOM 671 O O . ALA A 1 100 ? -7.103 -6.789 7.788 1.00 98.19 100 ALA A O 1
ATOM 672 N N . ALA A 1 101 ? -7.838 -7.142 9.884 1.00 98.12 101 ALA A N 1
ATOM 673 C CA . ALA A 1 101 ? -7.436 -8.544 9.942 1.00 98.12 101 ALA A CA 1
ATOM 674 C C . ALA A 1 101 ? -8.192 -9.399 8.915 1.00 98.12 101 ALA A C 1
ATOM 676 O O . ALA A 1 101 ? -7.572 -10.173 8.185 1.00 98.12 101 ALA A O 1
ATOM 677 N N . ALA A 1 102 ? -9.513 -9.222 8.808 1.00 98.25 102 ALA A N 1
ATOM 678 C CA . ALA A 1 102 ? -10.338 -9.930 7.834 1.00 98.25 102 ALA A CA 1
ATOM 679 C C . ALA A 1 102 ? -9.946 -9.591 6.391 1.00 98.25 102 ALA A C 1
ATOM 681 O O . ALA A 1 102 ? -9.946 -10.476 5.536 1.00 98.25 102 ALA A O 1
ATOM 682 N N . THR A 1 103 ? -9.586 -8.332 6.124 1.00 98.56 103 THR A N 1
ATOM 683 C CA . THR A 1 103 ? -9.101 -7.903 4.807 1.00 98.56 103 THR A CA 1
ATOM 684 C C . THR A 1 103 ? -7.748 -8.536 4.507 1.00 98.56 103 THR A C 1
ATOM 686 O O . THR A 1 103 ? -7.609 -9.198 3.484 1.00 98.56 103 THR A O 1
ATOM 689 N N . LEU A 1 104 ? -6.770 -8.410 5.412 1.00 98.56 104 LEU A N 1
ATOM 690 C CA . LEU A 1 104 ? -5.422 -8.955 5.223 1.00 98.56 104 LEU A CA 1
ATOM 691 C C . LEU A 1 104 ? -5.443 -10.470 4.965 1.00 98.56 104 LEU A C 1
ATOM 693 O O . LEU A 1 104 ? -4.732 -10.954 4.086 1.00 98.56 104 LEU A O 1
ATOM 697 N N . ALA A 1 105 ? -6.290 -11.213 5.683 1.00 98.19 105 ALA A N 1
ATOM 698 C CA . ALA A 1 105 ? -6.422 -12.661 5.532 1.00 98.19 105 ALA A CA 1
ATOM 699 C C . ALA A 1 105 ? -6.866 -13.105 4.124 1.00 98.19 105 ALA A C 1
ATOM 701 O O . ALA A 1 105 ? -6.597 -14.238 3.732 1.00 98.19 105 ALA A O 1
ATOM 702 N N . GLN A 1 106 ? -7.521 -12.228 3.357 1.00 97.94 106 GLN A N 1
ATOM 703 C CA . GLN A 1 106 ? -7.987 -12.513 1.995 1.00 97.94 106 GLN A CA 1
ATOM 704 C C . GLN A 1 106 ? -6.956 -12.153 0.918 1.00 97.94 106 GLN A C 1
ATOM 706 O O . GLN A 1 106 ? -7.111 -12.557 -0.234 1.00 97.94 106 GLN A O 1
ATOM 711 N N . LEU A 1 107 ? -5.914 -11.388 1.262 1.00 98.25 107 LEU A N 1
ATOM 712 C CA . LEU A 1 107 ? -4.943 -10.903 0.285 1.00 98.25 107 LEU A CA 1
ATOM 713 C C . LEU A 1 107 ? -3.858 -11.954 0.001 1.00 98.25 107 LEU A C 1
ATOM 715 O O . LEU A 1 107 ? -3.315 -12.556 0.934 1.00 98.25 107 LEU A O 1
ATOM 719 N N . PRO A 1 108 ? -3.484 -12.171 -1.273 1.00 98.12 108 PRO A N 1
ATOM 720 C CA . PRO A 1 108 ? -2.439 -13.123 -1.627 1.00 98.12 108 PRO A CA 1
ATOM 721 C C . PRO A 1 108 ? -1.092 -12.719 -1.015 1.00 98.12 108 PRO A C 1
ATOM 723 O O . PRO A 1 108 ? -0.716 -11.550 -0.978 1.00 98.12 108 PRO A O 1
ATOM 726 N N . GLY A 1 109 ? -0.334 -13.694 -0.515 1.00 96.56 109 GLY A N 1
ATOM 727 C CA . GLY A 1 109 ? 0.980 -13.436 0.077 1.00 96.56 109 GLY A CA 1
ATOM 728 C C . GLY A 1 109 ? 0.957 -12.724 1.440 1.00 96.56 109 GLY A C 1
ATOM 729 O O . GLY A 1 109 ? 2.015 -12.273 1.882 1.00 96.56 109 GLY A O 1
ATOM 730 N N . SER A 1 110 ? -0.190 -12.642 2.122 1.00 97.25 110 SER A N 1
ATOM 731 C CA . SER A 1 110 ? -0.318 -12.072 3.477 1.00 97.25 110 SER A CA 1
ATOM 732 C C . SER A 1 110 ? 0.308 -12.928 4.588 1.00 97.25 110 SER A C 1
ATOM 734 O O . SER A 1 110 ? 0.480 -12.458 5.711 1.00 97.25 110 SER A O 1
ATOM 736 N N . GLY A 1 111 ? 0.706 -14.170 4.290 1.00 96.00 111 GLY A N 1
ATOM 737 C CA . GLY A 1 111 ? 1.389 -15.046 5.241 1.00 96.00 111 GLY A CA 1
ATOM 738 C C . GLY A 1 111 ? 2.617 -14.375 5.871 1.00 96.00 111 GLY A C 1
ATOM 739 O O . GLY A 1 111 ? 3.493 -13.874 5.164 1.00 96.00 111 GLY A O 1
ATOM 740 N N . GLY A 1 112 ? 2.666 -14.358 7.206 1.00 95.56 112 GLY A N 1
ATOM 741 C CA . GLY A 1 112 ? 3.745 -13.735 7.979 1.00 95.56 112 GLY A CA 1
ATOM 742 C C . GLY A 1 112 ? 3.684 -12.204 8.076 1.00 95.56 112 GLY A C 1
ATOM 743 O O . GLY A 1 112 ? 4.612 -11.619 8.629 1.00 95.56 112 GLY A O 1
ATOM 744 N N . VAL A 1 113 ? 2.632 -11.558 7.559 1.00 98.44 113 VAL A N 1
ATOM 745 C CA . VAL A 1 113 ? 2.383 -10.121 7.747 1.00 98.44 113 VAL A CA 1
ATOM 746 C C . VAL A 1 113 ? 1.562 -9.909 9.017 1.00 98.44 113 VAL A C 1
ATOM 748 O O . VAL A 1 113 ? 0.531 -10.552 9.207 1.00 98.44 113 VAL A O 1
ATOM 751 N N . VAL A 1 114 ? 2.008 -9.000 9.882 1.00 98.25 114 VAL A N 1
ATOM 752 C CA . VAL A 1 114 ? 1.303 -8.601 11.105 1.00 98.25 114 VAL A CA 1
ATOM 753 C C . VAL A 1 114 ? 0.744 -7.186 10.979 1.00 98.25 114 VAL A C 1
ATOM 755 O O . VAL A 1 114 ? 1.314 -6.343 10.286 1.00 98.25 114 VAL A O 1
ATOM 758 N N . LEU A 1 115 ? -0.375 -6.933 11.658 1.00 98.44 115 LEU A N 1
ATOM 759 C CA . LEU A 1 115 ? -0.990 -5.611 11.769 1.00 98.44 115 LEU A CA 1
ATOM 760 C C . LEU A 1 115 ? -0.622 -4.984 13.111 1.00 98.44 115 LEU A C 1
ATOM 762 O O . LEU A 1 115 ? -0.838 -5.593 14.161 1.00 98.44 115 LEU A O 1
ATOM 766 N N . THR A 1 116 ? -0.143 -3.747 13.072 1.00 98.19 116 THR A N 1
ATOM 767 C CA . THR A 1 116 ? 0.173 -2.962 14.265 1.00 98.19 116 THR A CA 1
ATOM 768 C C . THR A 1 116 ? -0.580 -1.637 14.209 1.00 98.19 116 THR A C 1
ATOM 770 O O . THR A 1 116 ? -0.565 -0.937 13.199 1.00 98.19 116 THR A O 1
ATOM 773 N N . PHE A 1 117 ? -1.248 -1.268 15.301 1.00 98.12 117 PHE A N 1
ATOM 774 C CA . PHE A 1 117 ? -2.195 -0.152 15.305 1.00 98.12 117 PHE A CA 1
ATOM 775 C C . PHE A 1 117 ? -1.659 1.078 16.044 1.00 98.12 117 PHE A C 1
ATOM 777 O O . PHE A 1 117 ? -0.939 0.944 17.032 1.00 98.12 117 PHE A O 1
ATOM 784 N N . ASP A 1 118 ? -2.027 2.267 15.554 1.00 96.75 118 ASP A N 1
ATOM 785 C CA . ASP A 1 118 ? -1.808 3.579 16.191 1.00 96.75 118 ASP A CA 1
ATOM 786 C C . ASP A 1 118 ? -0.365 3.831 16.655 1.00 96.75 118 ASP A C 1
ATOM 788 O O . ASP A 1 118 ? -0.085 4.423 17.699 1.00 96.75 118 ASP A O 1
ATOM 792 N N . ARG A 1 119 ? 0.579 3.389 15.826 1.00 96.12 119 ARG A N 1
ATOM 793 C CA . ARG A 1 119 ? 2.003 3.645 16.009 1.00 96.12 119 ARG A CA 1
ATOM 794 C C . ARG A 1 119 ? 2.326 5.121 15.747 1.00 96.12 119 ARG A C 1
ATOM 796 O O . ARG A 1 119 ? 1.896 5.644 14.718 1.00 96.12 119 ARG A O 1
ATOM 803 N N . PRO A 1 120 ? 3.103 5.802 16.613 1.00 94.62 120 PRO A N 1
ATOM 804 C CA . PRO A 1 120 ? 3.482 7.202 16.397 1.00 94.62 120 PRO A CA 1
ATOM 805 C C . PRO A 1 120 ? 4.251 7.413 15.084 1.00 94.62 120 PRO A C 1
ATOM 807 O O . PRO A 1 120 ? 4.174 8.486 14.490 1.00 94.62 120 PRO A O 1
ATOM 810 N N . GLU A 1 121 ? 4.937 6.381 14.590 1.00 94.56 121 GLU A N 1
ATOM 811 C CA . GLU A 1 121 ? 5.664 6.389 13.320 1.00 94.56 121 GLU A CA 1
ATOM 812 C C . GLU A 1 121 ? 4.769 6.601 12.093 1.00 94.56 121 GLU A C 1
ATOM 814 O O . GLU A 1 121 ? 5.279 6.989 11.045 1.00 94.56 121 GLU A O 1
ATOM 819 N N . LEU A 1 122 ? 3.449 6.412 12.220 1.00 92.31 122 LEU A N 1
ATOM 820 C CA . LEU A 1 122 ? 2.502 6.775 11.169 1.00 92.31 122 LEU A CA 1
ATOM 821 C C . LEU A 1 122 ? 2.492 8.277 10.898 1.00 92.31 122 LEU A C 1
ATOM 823 O O . LEU A 1 122 ? 2.022 8.652 9.842 1.00 92.31 122 LEU A O 1
ATOM 827 N N . ALA A 1 123 ? 2.957 9.146 11.807 1.00 91.56 123 ALA A N 1
ATOM 828 C CA . ALA A 1 123 ? 3.139 10.588 11.574 1.00 91.56 123 ALA A CA 1
ATOM 829 C C . ALA A 1 123 ? 1.947 11.319 10.900 1.00 91.56 123 ALA A C 1
ATOM 831 O O . ALA A 1 123 ? 2.115 12.337 10.235 1.00 91.56 123 ALA A O 1
ATOM 832 N N . GLY A 1 124 ? 0.723 10.813 11.081 1.00 90.62 124 GLY A N 1
ATOM 833 C CA . GLY A 1 124 ? -0.495 11.348 10.470 1.00 90.62 124 GLY A CA 1
ATOM 834 C C . GLY A 1 124 ? -1.027 10.607 9.233 1.00 90.62 124 GLY A C 1
ATOM 835 O O . GLY A 1 124 ? -2.078 10.978 8.713 1.00 90.62 124 GLY A O 1
ATOM 836 N N . HIS A 1 125 ? -0.372 9.542 8.794 1.00 94.31 125 HIS A N 1
ATOM 837 C CA . HIS A 1 125 ? -0.849 8.646 7.747 1.00 94.31 125 HIS A CA 1
ATOM 838 C C . HIS A 1 125 ? -1.934 7.687 8.275 1.00 94.31 125 HIS A C 1
ATOM 840 O O . HIS A 1 125 ? -2.045 7.447 9.481 1.00 94.31 125 HIS A O 1
ATOM 846 N N . LEU A 1 126 ? -2.774 7.166 7.372 1.00 97.44 126 LEU A N 1
ATOM 847 C CA . LEU A 1 126 ? -3.809 6.175 7.710 1.00 97.44 126 LEU A CA 1
ATOM 848 C C . LEU A 1 126 ? -3.248 4.751 7.790 1.00 97.44 126 LEU A C 1
ATOM 850 O O . LEU A 1 126 ? -3.766 3.940 8.557 1.00 97.44 126 LEU A O 1
ATOM 854 N N . GLY A 1 127 ? -2.183 4.479 7.039 1.00 97.81 127 GLY A N 1
ATOM 855 C CA . GLY A 1 127 ? -1.421 3.242 7.061 1.00 97.81 127 GLY A CA 1
ATOM 856 C C . GLY A 1 127 ? 0.046 3.496 6.718 1.00 97.81 127 GLY A C 1
ATOM 857 O O . GLY A 1 127 ? 0.437 4.636 6.448 1.00 97.81 127 GLY A O 1
ATOM 858 N N . GLY A 1 128 ? 0.864 2.453 6.821 1.00 97.56 128 GLY A N 1
ATOM 859 C CA . GLY A 1 128 ? 2.233 2.488 6.322 1.00 97.56 128 GLY A CA 1
ATOM 860 C C . GLY A 1 128 ? 2.943 1.142 6.420 1.00 97.56 128 GLY A C 1
ATOM 861 O O . GLY A 1 128 ? 2.620 0.308 7.268 1.00 97.56 128 GLY A O 1
ATOM 862 N N . VAL A 1 129 ? 3.987 0.971 5.613 1.00 98.12 129 VAL A N 1
ATOM 863 C CA . VAL A 1 129 ? 4.926 -0.156 5.683 1.00 98.12 129 VAL A CA 1
ATOM 864 C C . VAL A 1 129 ? 6.350 0.376 5.699 1.00 98.12 129 VAL A C 1
ATOM 866 O O . VAL A 1 129 ? 6.728 1.244 4.913 1.00 98.12 129 VAL A O 1
ATOM 869 N N . PHE A 1 130 ? 7.191 -0.180 6.567 1.00 94.94 130 PHE A N 1
ATOM 870 C CA . PHE A 1 130 ? 8.619 0.100 6.494 1.00 94.94 130 PHE A CA 1
ATOM 871 C C . PHE A 1 130 ? 9.253 -0.746 5.389 1.00 94.94 130 PHE A C 1
ATOM 873 O O . PHE A 1 130 ? 9.242 -1.974 5.456 1.00 94.94 130 PHE A O 1
ATOM 880 N N . MET A 1 131 ? 9.893 -0.105 4.409 1.00 94.56 131 MET A N 1
ATOM 881 C CA . MET A 1 131 ? 10.494 -0.811 3.264 1.00 94.56 131 MET A CA 1
ATOM 882 C C . MET A 1 131 ? 11.614 -1.796 3.646 1.00 94.56 131 MET A C 1
ATOM 884 O O . MET A 1 131 ? 11.971 -2.659 2.849 1.00 94.56 131 MET A O 1
ATOM 888 N N . ASN A 1 132 ? 12.165 -1.691 4.859 1.00 92.81 132 ASN A N 1
ATOM 889 C CA . ASN A 1 132 ? 13.134 -2.630 5.430 1.00 92.81 132 ASN A CA 1
ATOM 890 C C . ASN A 1 132 ? 12.514 -3.673 6.387 1.00 92.81 132 ASN A C 1
ATOM 892 O O . ASN A 1 132 ? 13.244 -4.509 6.915 1.00 92.81 132 ASN A O 1
ATOM 896 N N . ARG A 1 133 ? 11.195 -3.638 6.628 1.00 92.56 133 ARG A N 1
ATOM 897 C CA . ARG A 1 133 ? 10.442 -4.613 7.438 1.00 92.56 133 ARG A CA 1
ATOM 898 C C . ARG A 1 133 ? 9.160 -5.040 6.704 1.00 92.56 133 ARG A C 1
ATOM 900 O O . ARG A 1 133 ? 8.065 -4.660 7.106 1.00 92.56 133 ARG A O 1
ATOM 907 N N . PRO A 1 134 ? 9.265 -5.887 5.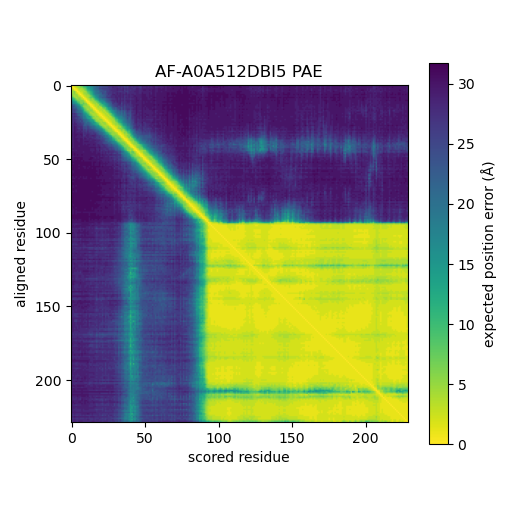664 1.00 93.75 134 PRO A N 1
ATOM 908 C CA . PRO A 1 134 ? 8.126 -6.297 4.833 1.00 93.75 134 PRO A CA 1
ATOM 909 C C . PRO A 1 134 ? 7.087 -7.191 5.542 1.00 93.75 134 PRO A C 1
ATOM 911 O O . PRO A 1 134 ? 6.200 -7.735 4.890 1.00 93.75 134 PRO A O 1
ATOM 914 N N . GLY A 1 135 ? 7.230 -7.433 6.845 1.00 96.56 135 GLY A N 1
ATOM 915 C CA . GLY A 1 135 ? 6.335 -8.282 7.630 1.00 96.56 135 GLY A CA 1
ATOM 916 C C . GLY A 1 135 ? 5.335 -7.505 8.479 1.00 96.56 135 GLY A C 1
ATOM 917 O O . GLY A 1 135 ? 4.618 -8.126 9.248 1.00 96.56 135 GLY A O 1
ATOM 918 N N . GLU A 1 136 ? 5.296 -6.176 8.395 1.00 98.06 136 GLU A N 1
ATOM 91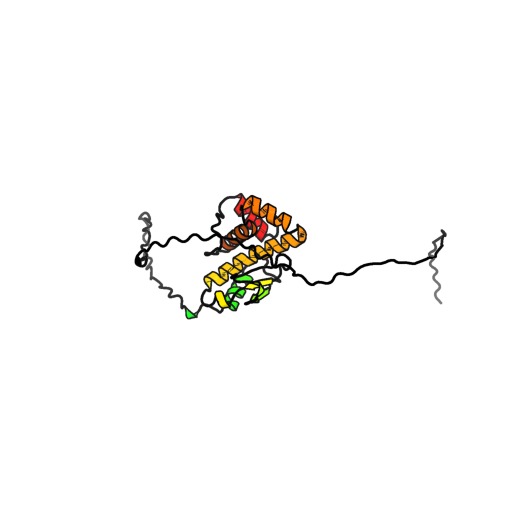9 C CA . GLU A 1 136 ? 4.495 -5.348 9.297 1.00 98.06 136 GLU A CA 1
ATOM 920 C C . GLU A 1 136 ? 3.760 -4.249 8.528 1.00 98.06 136 GLU A C 1
ATOM 922 O O . GLU A 1 136 ? 4.385 -3.448 7.832 1.00 98.06 136 GLU A O 1
ATOM 927 N N . ILE A 1 137 ? 2.438 -4.211 8.692 1.00 98.56 137 ILE A N 1
ATOM 928 C CA . ILE A 1 137 ? 1.569 -3.127 8.238 1.00 98.56 137 ILE A CA 1
ATOM 929 C C . ILE A 1 137 ? 1.145 -2.315 9.461 1.00 98.56 137 ILE A C 1
ATOM 931 O O . ILE A 1 137 ? 0.583 -2.847 10.421 1.00 98.56 137 ILE A O 1
ATOM 935 N N . LEU A 1 138 ? 1.388 -1.011 9.407 1.00 98.56 138 LEU A N 1
ATOM 936 C CA . LEU A 1 138 ? 0.885 -0.050 10.374 1.00 98.56 138 LEU A CA 1
ATOM 937 C C . LEU A 1 138 ? -0.500 0.442 9.947 1.00 98.56 138 LEU A C 1
ATOM 939 O O . LEU A 1 138 ? -0.703 0.747 8.776 1.00 98.56 138 LEU A O 1
ATOM 943 N N . VAL A 1 139 ? -1.434 0.575 10.890 1.00 98.50 139 VAL A N 1
ATOM 944 C CA . VAL A 1 139 ? -2.791 1.092 10.636 1.00 98.50 139 VAL A CA 1
ATOM 945 C C . VAL A 1 139 ? -3.186 2.107 11.709 1.00 98.50 139 VAL A C 1
ATOM 947 O O . VAL A 1 139 ? -3.070 1.841 12.904 1.00 98.50 139 VAL A O 1
ATOM 950 N N . SER A 1 140 ? -3.700 3.274 11.319 1.00 98.25 140 SER A N 1
ATOM 951 C CA . SER A 1 140 ? -4.225 4.263 12.270 1.00 98.25 140 SER A CA 1
ATOM 952 C C . SER A 1 140 ? -5.683 3.958 12.622 1.00 98.25 140 SER A C 1
ATOM 954 O O . SER A 1 140 ? -6.609 4.472 11.990 1.00 98.25 140 SER A O 1
ATOM 956 N N . ALA A 1 141 ? -5.914 3.127 13.643 1.00 97.62 141 ALA A N 1
ATOM 957 C CA . ALA A 1 141 ? -7.271 2.797 14.079 1.00 97.62 141 ALA A CA 1
ATOM 958 C C . ALA A 1 141 ? -8.026 4.016 14.621 1.00 97.62 141 ALA A C 1
ATOM 960 O O . ALA A 1 141 ? -9.202 4.207 14.301 1.00 97.62 141 ALA A O 1
ATOM 961 N N . SER A 1 142 ? -7.331 4.903 15.331 1.00 96.50 142 SER A N 1
ATOM 962 C CA . SER A 1 142 ? -7.882 6.177 15.805 1.00 96.50 142 SER A CA 1
ATOM 963 C C . SER A 1 142 ? -8.457 7.054 14.681 1.00 96.50 142 SER A C 1
ATOM 965 O O . SER A 1 142 ? -9.496 7.684 14.866 1.00 96.50 142 SER A O 1
ATOM 967 N N . ARG A 1 143 ? -7.840 7.071 13.491 1.00 97.00 143 ARG A N 1
ATOM 968 C CA . ARG A 1 143 ? -8.293 7.878 12.336 1.00 97.00 143 ARG A CA 1
ATOM 969 C C . ARG A 1 143 ? -9.296 7.164 11.430 1.00 97.00 143 ARG A C 1
ATOM 971 O O . ARG A 1 143 ? -9.983 7.814 10.640 1.00 97.00 143 ARG A O 1
ATOM 978 N N . LEU A 1 144 ? -9.362 5.839 11.529 1.00 96.75 144 LEU A N 1
ATOM 979 C CA . LEU A 1 144 ? -10.234 4.978 10.726 1.00 96.75 144 LEU A CA 1
ATOM 980 C C . LEU A 1 144 ? -11.484 4.505 11.484 1.00 96.75 144 LEU A C 1
ATOM 982 O O . LEU A 1 144 ? -12.296 3.764 10.934 1.00 96.75 144 LEU A O 1
ATOM 986 N N . THR A 1 145 ? -11.669 4.934 12.734 1.00 96.50 145 THR A N 1
ATOM 987 C CA . THR A 1 145 ? -12.835 4.564 13.545 1.00 96.50 145 THR A CA 1
ATOM 988 C C . THR A 1 145 ? -14.136 4.948 12.834 1.00 96.50 145 THR A C 1
ATOM 990 O O . THR A 1 145 ? -14.306 6.085 12.396 1.00 96.50 145 THR A O 1
ATOM 993 N N . GLY A 1 146 ? -15.047 3.979 12.698 1.00 94.62 146 GLY A N 1
ATOM 994 C CA . GLY A 1 146 ? -16.317 4.148 11.984 1.00 94.62 146 GLY A CA 1
ATOM 995 C C . GLY A 1 146 ? -16.198 4.167 10.453 1.00 94.62 146 GLY A C 1
ATOM 996 O O . GLY A 1 146 ? -17.156 4.538 9.780 1.00 94.62 146 GLY A O 1
ATOM 997 N N . ARG A 1 147 ? -15.041 3.793 9.881 1.00 96.50 147 ARG A N 1
ATOM 998 C CA . ARG A 1 147 ? -14.769 3.852 8.430 1.00 96.50 147 ARG A CA 1
ATOM 999 C C . ARG A 1 147 ? -14.329 2.488 7.869 1.00 96.50 147 ARG A C 1
ATOM 1001 O O . ARG A 1 147 ? -13.259 2.403 7.268 1.00 96.50 147 ARG A O 1
ATOM 1008 N N . PRO A 1 148 ? -15.144 1.423 8.004 1.00 96.38 148 PRO A N 1
ATOM 1009 C CA . PRO A 1 148 ? -14.743 0.053 7.659 1.00 96.38 148 PRO A CA 1
ATOM 1010 C C . PRO A 1 148 ? -14.303 -0.105 6.193 1.00 96.38 148 PRO A C 1
ATOM 1012 O O . PRO A 1 148 ? -13.290 -0.742 5.921 1.00 96.38 148 PRO A O 1
ATOM 1015 N N . GLY A 1 149 ? -15.003 0.525 5.241 1.00 96.44 149 GLY A N 1
ATOM 1016 C CA . GLY A 1 149 ? -14.610 0.480 3.827 1.00 96.44 149 GLY A CA 1
ATOM 1017 C C . GLY A 1 149 ? -13.220 1.075 3.589 1.00 96.44 149 GLY A C 1
ATOM 1018 O O . GLY A 1 149 ? -12.387 0.463 2.927 1.00 96.44 149 GLY A O 1
ATOM 1019 N N . GLN A 1 150 ? -12.925 2.215 4.219 1.00 97.50 150 GLN A N 1
ATOM 1020 C CA . GLN A 1 150 ? -11.607 2.830 4.097 1.00 97.50 150 GLN A CA 1
ATOM 1021 C C . GLN A 1 150 ? -10.526 2.040 4.843 1.00 97.50 150 GLN A C 1
ATOM 1023 O O . GLN A 1 150 ? -9.396 1.982 4.374 1.00 97.50 150 GLN A O 1
ATOM 1028 N N . THR A 1 151 ? -10.848 1.398 5.972 1.00 98.25 151 THR A N 1
ATOM 1029 C CA . THR A 1 151 ? -9.923 0.467 6.635 1.00 98.25 151 THR A CA 1
ATOM 1030 C C . THR A 1 151 ? -9.491 -0.648 5.689 1.00 98.25 151 THR A C 1
ATOM 1032 O O . THR A 1 151 ? -8.297 -0.921 5.581 1.00 98.25 151 THR A O 1
ATOM 1035 N N . ALA A 1 152 ? -10.442 -1.273 4.992 1.00 98.44 152 ALA A N 1
ATOM 1036 C CA . ALA A 1 152 ? -10.130 -2.323 4.031 1.00 98.44 152 ALA A CA 1
ATOM 1037 C C . ALA A 1 152 ? -9.266 -1.788 2.874 1.00 98.44 152 ALA A C 1
ATOM 1039 O O . ALA A 1 152 ? -8.272 -2.412 2.507 1.00 98.44 152 ALA A O 1
ATOM 1040 N N . ASP A 1 153 ? -9.587 -0.603 2.349 1.00 98.31 153 ASP A N 1
ATOM 1041 C CA . ASP A 1 153 ? -8.837 0.021 1.252 1.00 98.31 153 ASP A CA 1
ATOM 1042 C C . ASP A 1 153 ? -7.401 0.393 1.657 1.00 98.31 153 ASP A C 1
ATOM 1044 O O . ASP A 1 153 ? -6.467 0.121 0.902 1.00 98.31 153 ASP A O 1
ATOM 1048 N N . VAL A 1 154 ? -7.195 0.898 2.880 1.00 98.38 154 VAL A N 1
ATOM 1049 C CA . VAL A 1 154 ? -5.853 1.127 3.444 1.00 98.38 154 VAL A CA 1
ATOM 1050 C C . VAL A 1 154 ? -5.074 -0.184 3.525 1.00 98.38 154 VAL A C 1
ATOM 1052 O O . VAL A 1 154 ? -3.948 -0.243 3.053 1.00 98.38 154 VAL A O 1
ATOM 1055 N N . VAL A 1 155 ? -5.655 -1.269 4.045 1.00 98.62 155 VAL A N 1
ATOM 1056 C CA . VAL A 1 155 ? -4.938 -2.557 4.139 1.00 98.62 155 VAL A CA 1
ATOM 1057 C C . VAL A 1 155 ? -4.566 -3.114 2.763 1.00 98.62 155 VAL A C 1
ATOM 1059 O O . VAL A 1 155 ? -3.464 -3.637 2.597 1.00 98.62 155 VAL A O 1
ATOM 1062 N N . ARG A 1 156 ? -5.443 -2.976 1.760 1.00 98.69 156 ARG A N 1
ATOM 1063 C CA . ARG A 1 156 ? -5.137 -3.354 0.369 1.00 98.69 156 ARG A CA 1
ATOM 1064 C C . ARG A 1 156 ? -3.955 -2.557 -0.188 1.00 98.69 156 ARG A C 1
ATOM 1066 O O . ARG A 1 156 ? -3.078 -3.149 -0.814 1.00 98.69 156 ARG A O 1
ATOM 1073 N N . HIS A 1 157 ? -3.924 -1.249 0.067 1.00 98.50 157 HIS A N 1
ATOM 1074 C CA . HIS A 1 157 ? -2.825 -0.365 -0.321 1.00 98.50 157 HIS A CA 1
ATOM 1075 C C . HIS A 1 157 ? -1.516 -0.756 0.382 1.00 98.50 157 HIS A C 1
ATOM 1077 O O . HIS A 1 157 ? -0.510 -1.008 -0.279 1.00 98.50 157 HIS A O 1
ATOM 1083 N N . GLU A 1 158 ? -1.528 -0.921 1.705 1.00 98.56 158 GLU A N 1
ATOM 1084 C CA . GLU A 1 158 ? -0.319 -1.271 2.458 1.00 98.56 158 GLU A CA 1
ATOM 1085 C C . GLU A 1 158 ? 0.230 -2.659 2.094 1.00 98.56 158 GLU A C 1
ATOM 1087 O O . GLU A 1 158 ? 1.444 -2.871 2.054 1.00 98.56 158 GLU A O 1
ATOM 1092 N N . MET A 1 159 ? -0.634 -3.613 1.736 1.00 98.69 159 MET A N 1
ATOM 1093 C CA . MET A 1 159 ? -0.182 -4.913 1.235 1.00 98.69 159 MET A CA 1
ATOM 1094 C C . MET A 1 159 ? 0.633 -4.785 -0.064 1.00 98.69 159 MET A C 1
ATOM 1096 O O . MET A 1 159 ? 1.569 -5.555 -0.296 1.00 98.69 159 MET A O 1
ATOM 1100 N N . ALA A 1 160 ? 0.352 -3.782 -0.895 1.00 98.56 160 ALA A N 1
ATOM 1101 C CA . ALA A 1 160 ? 1.160 -3.515 -2.075 1.00 98.56 160 ALA A CA 1
ATOM 1102 C C . ALA A 1 160 ? 2.578 -3.051 -1.711 1.00 98.56 160 ALA A C 1
ATOM 1104 O O . ALA A 1 160 ? 3.556 -3.504 -2.317 1.00 98.56 160 ALA A O 1
ATOM 1105 N N . HIS A 1 161 ? 2.719 -2.220 -0.675 1.00 98.62 161 HIS A N 1
ATOM 1106 C CA . HIS A 1 161 ? 4.030 -1.850 -0.148 1.00 98.62 161 HIS A CA 1
ATOM 1107 C C . HIS A 1 161 ? 4.767 -3.037 0.472 1.00 98.62 161 HIS A C 1
ATOM 1109 O O . HIS A 1 161 ? 5.986 -3.124 0.331 1.00 98.62 161 HIS A O 1
ATOM 1115 N N . VAL A 1 162 ? 4.064 -4.014 1.057 1.00 98.69 162 VAL A N 1
ATOM 1116 C CA . VAL A 1 162 ? 4.685 -5.288 1.458 1.00 98.69 162 VAL A CA 1
ATOM 1117 C C . VAL A 1 162 ? 5.325 -5.994 0.255 1.00 98.69 162 VAL A C 1
ATOM 1119 O O . VAL A 1 162 ? 6.480 -6.419 0.349 1.00 98.69 162 VAL A O 1
ATOM 1122 N N . TYR A 1 163 ? 4.644 -6.090 -0.893 1.00 98.56 163 TYR A N 1
ATOM 1123 C CA . TYR A 1 163 ? 5.242 -6.681 -2.101 1.00 98.56 163 TYR A CA 1
ATOM 1124 C C . TYR A 1 163 ? 6.484 -5.909 -2.560 1.00 98.56 163 TYR A C 1
ATOM 1126 O O . TYR A 1 163 ? 7.538 -6.500 -2.813 1.00 98.56 163 TYR A O 1
ATOM 1134 N N . GLN A 1 164 ? 6.391 -4.580 -2.605 1.00 98.56 164 GLN A N 1
ATOM 1135 C CA . GLN A 1 164 ? 7.502 -3.715 -3.002 1.00 98.56 164 GLN A CA 1
ATOM 1136 C C . GLN A 1 164 ? 8.691 -3.817 -2.031 1.00 98.56 164 GLN A C 1
ATOM 1138 O O . GLN A 1 164 ? 9.838 -3.872 -2.473 1.00 98.56 164 GLN A O 1
ATOM 1143 N N . ALA A 1 165 ? 8.447 -3.905 -0.722 1.00 98.38 165 ALA A N 1
ATOM 1144 C CA . ALA A 1 165 ? 9.471 -4.065 0.309 1.00 98.38 165 ALA A CA 1
ATOM 1145 C C . ALA A 1 165 ? 10.177 -5.433 0.219 1.00 98.38 165 ALA A C 1
ATOM 1147 O O . ALA A 1 165 ? 11.404 -5.529 0.346 1.00 98.38 165 ALA A O 1
ATOM 1148 N N . ARG A 1 166 ? 9.435 -6.507 -0.084 1.00 97.88 166 ARG A N 1
ATOM 1149 C CA . ARG A 1 166 ? 10.015 -7.837 -0.358 1.00 97.88 166 ARG A CA 1
ATOM 1150 C C . ARG A 1 166 ? 10.922 -7.810 -1.588 1.00 97.88 166 ARG A C 1
ATOM 1152 O O . ARG A 1 166 ? 12.043 -8.319 -1.536 1.00 97.88 166 ARG A O 1
ATOM 1159 N N . LEU A 1 167 ? 10.495 -7.153 -2.667 1.00 98.00 167 LEU A N 1
ATOM 1160 C CA . LEU A 1 167 ? 11.347 -6.933 -3.840 1.00 98.00 167 LEU A CA 1
ATOM 1161 C C . LEU A 1 167 ? 12.573 -6.086 -3.490 1.00 98.00 167 LEU A C 1
ATOM 1163 O O . LEU A 1 167 ? 13.688 -6.429 -3.878 1.00 98.00 167 LEU A O 1
ATOM 1167 N N . ALA A 1 168 ? 12.400 -5.023 -2.706 1.00 97.75 168 ALA A N 1
ATOM 1168 C CA . ALA A 1 168 ? 13.488 -4.143 -2.293 1.00 97.75 168 ALA A CA 1
ATOM 1169 C C . ALA A 1 168 ? 14.550 -4.875 -1.456 1.00 97.75 168 ALA A C 1
ATOM 1171 O O . ALA A 1 168 ? 15.729 -4.545 -1.566 1.00 97.75 168 ALA A O 1
ATOM 1172 N N . THR A 1 169 ? 14.166 -5.910 -0.702 1.00 96.56 169 THR A N 1
ATOM 1173 C CA . THR A 1 169 ? 15.096 -6.764 0.060 1.00 96.56 169 THR A CA 1
ATOM 1174 C C . THR A 1 169 ? 16.072 -7.518 -0.854 1.00 96.56 169 THR A C 1
ATOM 1176 O O . THR A 1 169 ? 17.212 -7.760 -0.469 1.00 96.56 169 THR A O 1
ATOM 1179 N N . THR A 1 170 ? 15.662 -7.858 -2.082 1.00 95.69 170 THR A N 1
ATOM 1180 C CA . THR A 1 170 ? 16.497 -8.613 -3.039 1.00 95.69 170 THR A CA 1
ATOM 1181 C C . THR A 1 170 ? 17.089 -7.753 -4.157 1.00 95.69 170 THR A C 1
ATOM 1183 O O . THR A 1 170 ? 18.152 -8.073 -4.681 1.00 95.69 170 THR A O 1
ATOM 1186 N N . ARG A 1 171 ? 16.418 -6.662 -4.546 1.00 96.62 171 ARG A N 1
ATOM 1187 C CA . ARG A 1 171 ? 16.791 -5.806 -5.691 1.00 96.62 171 ARG A CA 1
ATOM 1188 C C . ARG A 1 171 ? 17.303 -4.422 -5.294 1.00 96.62 171 ARG A C 1
ATOM 1190 O O . ARG A 1 171 ? 17.833 -3.702 -6.141 1.00 96.62 171 ARG A O 1
ATOM 1197 N N . GLY A 1 172 ? 17.136 -4.043 -4.030 1.00 97.25 172 GLY A N 1
ATOM 1198 C CA . GLY A 1 172 ? 17.383 -2.698 -3.525 1.00 97.25 172 GLY A CA 1
ATOM 1199 C C . GLY A 1 172 ? 16.218 -1.742 -3.799 1.00 97.25 172 GLY A C 1
ATOM 1200 O O . GLY A 1 172 ? 15.644 -1.719 -4.889 1.00 97.25 172 GLY A O 1
ATOM 1201 N N . LEU A 1 173 ? 15.900 -0.899 -2.811 1.00 96.69 173 LEU A N 1
ATOM 1202 C CA . LEU A 1 173 ? 14.793 0.064 -2.882 1.00 96.69 173 LEU A CA 1
ATOM 1203 C C . LEU A 1 173 ? 14.920 1.033 -4.065 1.00 96.69 173 LEU A C 1
ATOM 1205 O O . LEU A 1 173 ? 13.931 1.333 -4.725 1.00 96.69 173 LEU A O 1
ATOM 1209 N N . ARG A 1 174 ? 16.139 1.494 -4.372 1.00 97.81 174 ARG A N 1
ATOM 1210 C CA . ARG A 1 174 ? 16.384 2.411 -5.496 1.00 97.81 174 ARG A CA 1
ATOM 1211 C C . ARG A 1 174 ? 15.952 1.806 -6.833 1.00 97.81 174 ARG A C 1
ATOM 1213 O O . ARG A 1 174 ? 15.342 2.504 -7.635 1.00 97.81 174 ARG A O 1
ATOM 1220 N N . THR A 1 175 ? 16.250 0.527 -7.054 1.00 98.12 175 THR A N 1
ATOM 1221 C CA . THR A 1 175 ? 15.893 -0.205 -8.277 1.00 98.12 175 THR A CA 1
ATOM 1222 C C . THR A 1 175 ? 14.382 -0.352 -8.398 1.00 98.12 175 THR A C 1
ATOM 1224 O O . THR A 1 175 ? 13.814 -0.054 -9.446 1.00 98.12 175 THR A O 1
ATOM 1227 N N . VAL A 1 176 ? 13.726 -0.757 -7.305 1.00 98.12 176 VAL A N 1
ATOM 1228 C CA . VAL A 1 176 ? 12.266 -0.906 -7.268 1.00 98.12 176 VAL A CA 1
ATOM 1229 C C . VAL A 1 176 ? 11.585 0.437 -7.528 1.00 98.12 176 VAL A C 1
ATOM 1231 O O . VAL A 1 176 ? 10.732 0.528 -8.406 1.00 98.12 176 VAL A O 1
ATOM 1234 N N . ASN A 1 177 ? 12.012 1.496 -6.834 1.00 97.88 177 ASN A N 1
ATOM 1235 C CA . ASN A 1 177 ? 11.448 2.832 -7.000 1.00 97.88 177 ASN A CA 1
ATOM 1236 C C . ASN A 1 177 ? 11.642 3.372 -8.424 1.00 97.88 177 ASN A C 1
ATOM 1238 O O . ASN A 1 177 ? 10.699 3.898 -9.001 1.00 97.88 177 ASN A O 1
ATOM 1242 N N . ALA A 1 178 ? 12.831 3.211 -9.016 1.00 98.31 178 ALA A N 1
ATOM 1243 C CA . ALA A 1 178 ? 13.093 3.673 -10.380 1.00 98.31 178 ALA A CA 1
ATOM 1244 C C . ALA A 1 178 ? 12.133 3.033 -11.392 1.00 98.31 178 ALA A C 1
ATOM 1246 O O . ALA A 1 178 ? 11.546 3.735 -12.212 1.00 98.31 178 ALA A O 1
ATOM 1247 N N . ARG A 1 179 ? 11.910 1.720 -11.281 1.00 98.00 179 ARG A N 1
ATOM 1248 C CA . ARG A 1 179 ? 10.973 1.005 -12.150 1.00 98.00 179 ARG A CA 1
ATOM 1249 C C . ARG A 1 179 ? 9.522 1.420 -11.918 1.00 98.00 179 ARG A C 1
ATOM 1251 O O . ARG A 1 179 ? 8.766 1.557 -12.872 1.00 98.00 179 ARG A O 1
ATOM 1258 N N . MET A 1 180 ? 9.123 1.647 -10.666 1.00 97.75 180 MET A N 1
ATOM 1259 C CA . MET A 1 180 ? 7.771 2.134 -10.389 1.00 97.75 180 MET A CA 1
ATOM 1260 C C . MET A 1 180 ? 7.569 3.548 -10.944 1.00 97.75 180 MET A C 1
ATOM 1262 O O . MET A 1 180 ? 6.510 3.845 -11.486 1.00 97.75 180 MET A O 1
ATOM 1266 N N . VAL A 1 181 ? 8.584 4.413 -10.860 1.00 97.25 181 VAL A N 1
ATOM 1267 C CA . VAL A 1 181 ? 8.533 5.759 -11.449 1.00 97.25 181 VAL A CA 1
ATOM 1268 C C . VAL A 1 181 ? 8.446 5.709 -12.972 1.00 97.25 181 VAL A C 1
ATOM 1270 O O . VAL A 1 181 ? 7.711 6.495 -13.560 1.00 97.25 181 VAL A O 1
ATOM 1273 N N . GLU A 1 182 ? 9.147 4.778 -13.615 1.00 96.94 182 GLU A N 1
ATOM 1274 C CA . GLU A 1 182 ? 9.065 4.572 -15.064 1.00 96.94 182 GLU A CA 1
ATOM 1275 C C . GLU A 1 182 ? 7.638 4.215 -15.517 1.00 96.94 182 GLU A C 1
ATOM 1277 O O . GLU A 1 182 ? 7.131 4.798 -16.471 1.00 96.94 182 GLU A O 1
ATOM 1282 N N . LEU A 1 183 ? 6.969 3.300 -14.808 1.00 96.25 183 LEU A N 1
ATOM 1283 C CA . LEU A 1 183 ? 5.657 2.763 -15.199 1.00 96.25 183 LEU A CA 1
ATOM 1284 C C . LEU A 1 183 ? 4.465 3.626 -14.744 1.00 96.25 183 LEU A C 1
ATOM 1286 O O . LEU A 1 183 ? 3.438 3.717 -15.427 1.00 96.25 183 LEU A O 1
ATOM 1290 N N . PHE A 1 184 ? 4.584 4.247 -13.570 1.00 96.00 184 PHE A N 1
ATOM 1291 C CA . PHE A 1 184 ? 3.487 4.952 -12.900 1.00 96.00 184 PHE A CA 1
ATOM 1292 C C . PHE A 1 184 ? 3.738 6.460 -12.746 1.00 96.00 184 PHE A C 1
ATOM 1294 O O . PHE A 1 184 ? 2.840 7.186 -12.322 1.00 96.00 184 PHE A O 1
ATOM 1301 N N . GLY A 1 185 ? 4.914 6.964 -13.130 1.00 94.44 185 GLY A N 1
ATOM 1302 C CA . GLY A 1 185 ? 5.277 8.379 -13.044 1.00 94.44 185 GLY A CA 1
ATOM 1303 C C . GLY A 1 185 ? 5.742 8.818 -11.646 1.00 94.44 185 GLY A C 1
ATOM 1304 O O . GLY A 1 185 ? 6.126 7.993 -10.813 1.00 94.44 185 GLY A O 1
ATOM 1305 N N . PRO A 1 186 ? 5.742 10.133 -11.352 1.00 95.06 186 PRO A N 1
ATOM 1306 C CA . PRO A 1 186 ? 6.119 10.649 -10.035 1.00 95.06 186 PRO A CA 1
ATOM 1307 C C . PRO A 1 186 ? 5.295 10.010 -8.908 1.00 95.06 186 PRO A C 1
ATOM 1309 O O . PRO A 1 186 ? 4.081 9.857 -9.047 1.00 95.06 186 PRO A O 1
ATOM 1312 N N . ASN A 1 187 ? 5.946 9.689 -7.785 1.00 95.75 187 ASN A N 1
ATOM 1313 C CA . ASN A 1 187 ? 5.395 8.871 -6.689 1.00 95.75 187 ASN A CA 1
ATOM 1314 C C . ASN A 1 187 ? 5.035 7.441 -7.124 1.00 95.75 187 ASN A C 1
ATOM 1316 O O . ASN A 1 187 ? 4.021 6.891 -6.703 1.00 95.75 187 ASN A O 1
ATOM 1320 N N . GLY A 1 188 ? 5.866 6.838 -7.977 1.00 96.50 188 GLY A N 1
ATOM 1321 C CA . GLY A 1 188 ? 5.581 5.539 -8.579 1.00 96.50 188 GLY A CA 1
ATOM 1322 C C . GLY A 1 188 ? 5.249 4.431 -7.576 1.00 96.50 188 GLY A C 1
ATOM 1323 O O . GLY A 1 188 ? 4.352 3.645 -7.850 1.00 96.50 188 GLY A O 1
ATOM 1324 N N . LEU A 1 189 ? 5.923 4.372 -6.417 1.00 97.56 189 LEU A N 1
ATOM 1325 C CA . LEU A 1 189 ? 5.629 3.374 -5.373 1.00 97.56 189 LEU A CA 1
ATOM 1326 C C . LEU A 1 189 ? 4.178 3.469 -4.882 1.00 97.56 189 LEU A C 1
ATOM 1328 O O . LEU A 1 189 ? 3.471 2.466 -4.871 1.00 97.56 189 LEU A O 1
ATOM 1332 N N . GLU A 1 190 ? 3.735 4.677 -4.543 1.00 97.81 190 GLU A N 1
ATOM 1333 C CA . GLU A 1 190 ? 2.385 4.962 -4.046 1.00 97.81 190 GLU A CA 1
ATOM 1334 C C . GLU A 1 190 ? 1.319 4.724 -5.120 1.00 97.81 190 GLU A C 1
ATOM 1336 O O . GLU A 1 190 ? 0.289 4.101 -4.885 1.00 97.81 190 GLU A O 1
ATOM 1341 N N . ARG A 1 191 ? 1.590 5.175 -6.348 1.00 97.69 191 ARG A N 1
ATOM 1342 C CA . ARG A 1 191 ? 0.679 4.993 -7.484 1.00 97.69 191 ARG A CA 1
ATOM 1343 C C . ARG A 1 191 ? 0.527 3.519 -7.859 1.00 97.69 191 ARG A C 1
ATOM 1345 O O . ARG A 1 191 ? -0.576 3.062 -8.143 1.00 97.69 191 ARG A O 1
ATOM 1352 N N . ALA A 1 192 ? 1.623 2.763 -7.833 1.00 97.94 192 ALA A N 1
ATOM 1353 C CA . ALA A 1 192 ? 1.576 1.318 -8.007 1.00 97.94 192 ALA A CA 1
ATOM 1354 C C . ALA A 1 192 ? 0.803 0.644 -6.861 1.00 97.94 192 ALA A C 1
ATOM 1356 O O . ALA A 1 192 ? 0.045 -0.290 -7.120 1.00 97.94 192 ALA A O 1
ATOM 1357 N N . ALA A 1 193 ? 0.956 1.127 -5.621 1.00 98.31 193 ALA A N 1
ATOM 1358 C CA . ALA A 1 193 ? 0.222 0.615 -4.469 1.00 98.31 193 ALA A CA 1
ATOM 1359 C C . ALA A 1 193 ? -1.291 0.835 -4.596 1.00 98.31 193 ALA A C 1
ATOM 1361 O O . ALA A 1 193 ? -2.062 -0.105 -4.407 1.00 98.31 193 ALA A O 1
ATOM 1362 N N . ASP A 1 194 ? -1.711 2.017 -5.046 1.00 98.19 194 ASP A N 1
ATOM 1363 C CA . ASP A 1 194 ? -3.110 2.305 -5.364 1.00 98.19 194 ASP A CA 1
ATOM 1364 C C . ASP A 1 194 ? -3.658 1.379 -6.459 1.00 98.19 194 ASP A C 1
ATOM 1366 O O . ASP A 1 194 ? -4.765 0.861 -6.331 1.00 98.19 194 ASP A O 1
ATOM 1370 N N . CYS A 1 195 ? -2.886 1.094 -7.512 1.00 98.19 195 CYS A N 1
ATOM 1371 C CA . CYS A 1 195 ? -3.347 0.192 -8.570 1.00 98.19 195 CYS A CA 1
ATOM 1372 C C . CYS A 1 195 ? -3.440 -1.273 -8.138 1.00 98.19 195 CYS A C 1
ATOM 1374 O O . CYS A 1 195 ? -4.358 -1.976 -8.563 1.00 98.19 195 CYS A O 1
ATOM 1376 N N . VAL A 1 196 ? -2.542 -1.734 -7.266 1.00 98.56 196 VAL A N 1
ATOM 1377 C CA . VAL A 1 196 ? -2.684 -3.043 -6.614 1.00 98.56 196 VAL A CA 1
ATOM 1378 C C . VAL A 1 196 ? -3.923 -3.050 -5.711 1.00 98.56 196 VAL A C 1
ATOM 1380 O O . VAL A 1 196 ? -4.698 -4.003 -5.752 1.00 98.56 196 VAL A O 1
ATOM 1383 N N . ALA A 1 197 ? -4.167 -1.977 -4.953 1.00 98.38 197 ALA A N 1
ATOM 1384 C CA . ALA A 1 197 ? -5.346 -1.873 -4.100 1.00 98.38 197 ALA A CA 1
ATOM 1385 C C . ALA A 1 197 ? -6.650 -1.937 -4.911 1.00 98.38 197 ALA A C 1
ATOM 138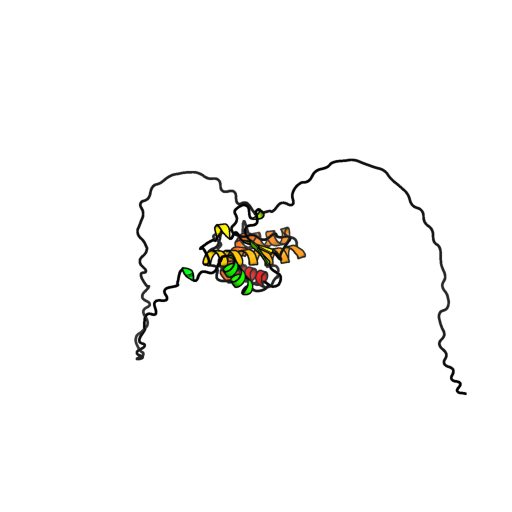7 O O . ALA A 1 197 ? -7.561 -2.685 -4.551 1.00 98.38 197 ALA A O 1
ATOM 1388 N N . VAL A 1 198 ? -6.719 -1.223 -6.040 1.00 97.69 198 VAL A N 1
ATOM 1389 C CA . VAL A 1 198 ? -7.845 -1.271 -6.989 1.00 97.69 198 VAL A CA 1
ATOM 1390 C C . VAL A 1 198 ? -8.027 -2.676 -7.566 1.00 97.69 198 VAL A C 1
ATOM 1392 O O . VAL A 1 198 ? -9.158 -3.154 -7.638 1.00 97.69 198 VAL A O 1
ATOM 1395 N N . ALA A 1 199 ? -6.945 -3.384 -7.908 1.00 97.56 199 ALA A N 1
ATOM 1396 C CA . ALA A 1 199 ? -7.027 -4.777 -8.360 1.00 97.56 199 ALA A CA 1
ATOM 1397 C C . ALA A 1 199 ? -7.599 -5.723 -7.283 1.00 97.56 199 ALA A C 1
ATOM 1399 O O . ALA A 1 199 ? -8.220 -6.731 -7.616 1.00 97.56 199 ALA A O 1
ATOM 1400 N N . PHE A 1 200 ? -7.458 -5.373 -6.000 1.00 98.19 200 PHE A N 1
ATOM 1401 C CA . PHE A 1 200 ? -8.100 -6.054 -4.868 1.00 98.19 200 PHE A CA 1
ATOM 1402 C C . PHE A 1 200 ? -9.477 -5.489 -4.484 1.00 98.19 200 PHE A C 1
ATOM 1404 O O . PHE A 1 200 ? -10.025 -5.853 -3.438 1.00 98.19 200 PHE A O 1
ATOM 1411 N N . GLY A 1 201 ? -10.054 -4.619 -5.315 1.00 97.19 201 GLY A N 1
ATOM 1412 C CA . GLY A 1 201 ? -11.397 -4.074 -5.139 1.00 97.19 201 GLY A CA 1
ATOM 1413 C C . GLY A 1 201 ? -11.474 -2.828 -4.257 1.00 97.19 201 GLY A C 1
ATOM 1414 O O . GLY A 1 201 ? -12.549 -2.545 -3.730 1.00 97.19 201 GLY A O 1
ATOM 1415 N N . ALA A 1 202 ? -10.371 -2.096 -4.066 1.00 97.12 202 ALA A N 1
ATOM 1416 C CA . ALA A 1 202 ? -10.427 -0.813 -3.373 1.00 97.12 202 ALA A CA 1
ATOM 1417 C C . ALA A 1 202 ? -11.278 0.204 -4.145 1.00 97.12 202 ALA A C 1
ATOM 1419 O O . ALA A 1 202 ? -11.183 0.317 -5.368 1.00 97.12 202 ALA A O 1
ATOM 1420 N N . THR A 1 203 ? -12.098 0.956 -3.413 1.00 95.38 203 THR A N 1
ATOM 1421 C CA . THR A 1 203 ? -12.962 2.016 -3.973 1.00 95.38 203 THR A CA 1
ATOM 1422 C C . THR A 1 203 ? -12.454 3.416 -3.645 1.00 95.38 203 THR A C 1
ATOM 1424 O O . THR A 1 203 ? -12.868 4.395 -4.265 1.00 95.38 203 THR A O 1
ATOM 1427 N N . TRP A 1 204 ? -11.538 3.504 -2.684 1.00 94.12 204 TRP A N 1
ATOM 1428 C CA . TRP A 1 204 ? -10.827 4.703 -2.292 1.00 94.12 204 TRP A CA 1
ATOM 1429 C C . TRP A 1 204 ? -9.316 4.489 -2.423 1.00 94.12 204 TRP A C 1
ATOM 1431 O O . TRP A 1 204 ? -8.777 3.479 -1.976 1.00 94.12 204 TRP A O 1
ATOM 1441 N N . THR A 1 205 ? -8.636 5.473 -3.006 1.00 92.94 205 THR A N 1
ATOM 1442 C CA . THR A 1 205 ? -7.175 5.541 -3.117 1.00 92.94 205 THR A CA 1
ATOM 1443 C C . THR A 1 205 ? -6.691 6.945 -2.762 1.00 92.94 205 THR A C 1
ATOM 1445 O O . THR A 1 205 ? -7.448 7.917 -2.861 1.00 92.94 205 THR A O 1
ATOM 1448 N N . GLN A 1 206 ? -5.434 7.068 -2.332 1.00 87.25 206 GLN A N 1
ATOM 1449 C CA . GLN A 1 206 ? -4.877 8.359 -1.916 1.00 87.25 206 GLN A CA 1
ATOM 1450 C C . GLN A 1 206 ? -4.456 9.208 -3.120 1.00 87.25 206 GLN A C 1
ATOM 1452 O O . GLN A 1 206 ? -4.639 10.429 -3.112 1.00 87.25 206 GLN A O 1
ATOM 1457 N N . TYR A 1 207 ? -3.900 8.581 -4.159 1.00 81.44 207 TYR A N 1
ATOM 1458 C CA . TYR A 1 207 ? -3.468 9.265 -5.366 1.00 81.44 207 TYR A CA 1
ATOM 1459 C C . TYR A 1 207 ? -4.471 9.003 -6.496 1.00 81.44 207 TYR A C 1
ATOM 1461 O O . TYR A 1 207 ? -4.845 7.855 -6.754 1.00 81.44 207 TYR A O 1
ATOM 1469 N N . PRO A 1 208 ? -4.902 10.051 -7.227 1.00 74.62 208 PRO A N 1
ATOM 1470 C CA . PRO A 1 208 ? -5.624 9.864 -8.475 1.00 74.62 208 PRO A CA 1
ATOM 1471 C C . PRO A 1 208 ? -4.649 9.242 -9.481 1.00 74.62 208 PRO A C 1
ATOM 1473 O O . PRO A 1 208 ? -3.801 9.921 -10.077 1.00 74.62 208 PRO A O 1
ATOM 1476 N N . THR A 1 209 ? -4.721 7.921 -9.602 1.00 77.75 209 THR A N 1
ATOM 1477 C CA . THR A 1 209 ? -3.847 7.120 -10.452 1.00 77.75 209 THR A CA 1
ATOM 1478 C C . THR A 1 209 ? -4.682 6.460 -11.529 1.00 77.75 209 THR A C 1
ATOM 1480 O O . THR A 1 209 ? -5.655 5.769 -11.248 1.00 77.75 209 THR A O 1
ATOM 1483 N N . ASP A 1 210 ? -4.289 6.679 -12.779 1.00 87.75 210 ASP A N 1
ATOM 1484 C CA . ASP A 1 210 ? -4.816 5.908 -13.891 1.00 87.75 210 ASP A CA 1
ATOM 1485 C C . ASP A 1 210 ? -4.166 4.517 -13.882 1.00 87.75 210 ASP A C 1
ATOM 1487 O O . ASP A 1 210 ? -2.990 4.356 -14.211 1.00 87.75 210 ASP A O 1
ATOM 1491 N N . CYS A 1 211 ? -4.929 3.511 -13.469 1.00 93.19 211 CYS A N 1
ATOM 1492 C CA . CYS A 1 211 ? -4.474 2.123 -13.431 1.00 93.19 211 CYS A CA 1
ATOM 1493 C C . CYS A 1 211 ? -4.717 1.374 -14.745 1.00 93.19 211 CYS A C 1
ATOM 1495 O O . CYS A 1 211 ? -4.404 0.187 -14.839 1.00 93.19 211 CYS A O 1
ATOM 1497 N N . ALA A 1 212 ? -5.270 2.047 -15.758 1.00 89.44 212 ALA A N 1
ATOM 1498 C CA . ALA A 1 212 ? -5.514 1.448 -17.055 1.00 89.44 212 ALA A CA 1
ATOM 1499 C C . ALA A 1 212 ? -4.220 1.300 -17.873 1.00 89.44 212 ALA A C 1
ATOM 1501 O O . ALA A 1 212 ? -3.206 1.962 -17.639 1.00 89.44 212 ALA A O 1
ATOM 1502 N N . GLY A 1 213 ? -4.284 0.419 -18.871 1.00 93.31 213 GLY A N 1
ATOM 1503 C CA . GLY A 1 213 ? -3.199 0.149 -19.809 1.00 93.31 213 GLY A CA 1
ATOM 1504 C C . GLY A 1 213 ? -2.520 -1.204 -19.565 1.00 93.31 213 GLY A C 1
ATOM 1505 O O . GLY A 1 213 ? -2.323 -1.608 -18.417 1.00 93.31 213 GLY A O 1
ATOM 1506 N N . PRO A 1 214 ? -2.144 -1.923 -20.638 1.00 95.31 214 PRO A N 1
ATOM 1507 C CA . PRO A 1 214 ? -1.635 -3.291 -20.531 1.00 95.31 214 PRO A CA 1
ATOM 1508 C C . PRO A 1 214 ? -0.340 -3.384 -19.714 1.00 95.31 214 PRO A C 1
ATOM 1510 O O . PRO A 1 214 ? -0.168 -4.335 -18.958 1.00 95.31 214 PRO A O 1
ATOM 1513 N N . GLU A 1 215 ? 0.542 -2.384 -19.804 1.00 95.50 215 GLU A N 1
ATOM 1514 C CA . GLU A 1 215 ? 1.803 -2.359 -19.052 1.00 95.50 215 GLU A CA 1
ATOM 1515 C C . GLU A 1 215 ? 1.581 -2.218 -17.541 1.00 95.50 215 GLU A C 1
ATOM 1517 O O . GLU A 1 215 ? 2.192 -2.945 -16.761 1.00 95.50 215 GLU A O 1
ATOM 1522 N N . ARG A 1 216 ? 0.667 -1.336 -17.112 1.00 95.94 216 ARG A N 1
ATOM 1523 C CA . ARG A 1 216 ? 0.349 -1.146 -15.686 1.00 95.94 216 ARG A CA 1
ATOM 1524 C C . ARG A 1 216 ? -0.375 -2.355 -15.106 1.00 95.94 216 ARG A C 1
ATOM 1526 O O . ARG A 1 216 ? -0.052 -2.773 -13.999 1.00 95.94 216 ARG A O 1
ATOM 1533 N N . VAL A 1 217 ? -1.285 -2.963 -15.868 1.00 97.19 217 VAL A N 1
ATOM 1534 C CA . VAL A 1 217 ? -1.950 -4.216 -15.474 1.00 97.19 217 VAL A CA 1
ATOM 1535 C C . VAL A 1 217 ? -0.928 -5.346 -15.311 1.00 97.19 217 VAL A C 1
ATOM 1537 O O . VAL A 1 217 ? -0.934 -6.038 -14.293 1.00 97.19 217 VAL A O 1
ATOM 1540 N N . ALA A 1 218 ? -0.001 -5.500 -16.262 1.00 97.94 218 ALA A N 1
ATOM 1541 C CA . ALA A 1 218 ? 1.071 -6.491 -16.163 1.00 97.94 218 ALA A CA 1
ATOM 1542 C C . ALA A 1 218 ? 2.006 -6.218 -14.972 1.00 97.94 218 ALA A C 1
ATOM 1544 O O . ALA A 1 218 ? 2.417 -7.154 -14.285 1.00 97.94 218 ALA A O 1
ATOM 1545 N N . ALA A 1 219 ? 2.304 -4.947 -14.695 1.00 97.75 219 ALA A N 1
ATOM 1546 C CA . ALA A 1 219 ? 3.113 -4.538 -13.555 1.00 97.75 219 ALA A CA 1
ATOM 1547 C C . ALA A 1 219 ? 2.444 -4.853 -12.211 1.00 97.75 219 ALA A C 1
ATOM 1549 O O . ALA A 1 219 ? 3.086 -5.411 -11.323 1.00 97.75 219 ALA A O 1
ATOM 1550 N N . VAL A 1 220 ? 1.150 -4.555 -12.068 1.00 98.38 220 VAL A N 1
ATOM 1551 C CA . VAL A 1 220 ? 0.359 -4.913 -10.880 1.00 98.38 220 VAL A CA 1
ATOM 1552 C C . VAL A 1 220 ? 0.383 -6.423 -10.657 1.00 98.38 220 VAL A C 1
ATOM 1554 O O . VAL A 1 220 ? 0.696 -6.874 -9.556 1.00 98.38 220 VAL A O 1
ATOM 1557 N N . GLN A 1 221 ? 0.147 -7.212 -11.707 1.00 98.44 221 GLN A N 1
ATOM 1558 C CA . GLN A 1 221 ? 0.186 -8.669 -11.604 1.00 98.44 221 GLN A CA 1
ATOM 1559 C C . GLN A 1 221 ? 1.577 -9.182 -11.206 1.00 98.44 221 GLN A C 1
ATOM 1561 O O . GLN A 1 221 ? 1.697 -10.050 -10.343 1.00 98.44 221 GLN A O 1
ATOM 1566 N N . ALA A 1 222 ? 2.643 -8.619 -11.784 1.00 98.44 222 ALA A N 1
ATOM 1567 C CA . ALA A 1 222 ? 4.009 -8.970 -11.416 1.00 98.44 222 ALA A CA 1
ATOM 1568 C C . ALA A 1 222 ? 4.299 -8.675 -9.935 1.00 98.44 222 ALA A C 1
ATOM 1570 O O . ALA A 1 222 ? 4.873 -9.532 -9.264 1.00 98.44 222 ALA A O 1
ATOM 1571 N N . LEU A 1 223 ? 3.854 -7.529 -9.402 1.00 98.25 223 LEU A N 1
ATOM 1572 C CA . LEU A 1 223 ? 4.003 -7.200 -7.979 1.00 98.25 223 LEU A CA 1
ATOM 1573 C C . LEU A 1 223 ? 3.293 -8.215 -7.075 1.00 98.25 223 LEU A C 1
ATOM 1575 O O . LEU A 1 223 ? 3.907 -8.698 -6.124 1.00 98.25 223 LEU A O 1
ATOM 1579 N N . ILE A 1 224 ? 2.043 -8.570 -7.387 1.00 98.25 224 ILE A N 1
ATOM 1580 C CA . ILE A 1 224 ? 1.253 -9.550 -6.618 1.00 98.25 224 ILE A CA 1
ATOM 1581 C C . ILE A 1 224 ? 1.943 -10.923 -6.604 1.00 98.25 224 ILE A C 1
ATOM 1583 O O . ILE A 1 224 ? 1.957 -11.613 -5.585 1.00 98.25 224 ILE A O 1
ATOM 1587 N N . GLU A 1 225 ? 2.579 -11.299 -7.713 1.00 97.69 225 GLU A N 1
ATOM 1588 C CA . GLU A 1 225 ? 3.364 -12.532 -7.844 1.00 97.69 225 GLU A CA 1
ATOM 1589 C C . GLU A 1 225 ? 4.781 -12.437 -7.243 1.00 97.69 225 GLU A C 1
ATOM 1591 O O . GLU A 1 225 ? 5.555 -13.393 -7.319 1.00 97.69 225 GLU A O 1
ATOM 1596 N N . GLY A 1 226 ? 5.158 -11.297 -6.655 1.00 96.38 226 GLY A N 1
ATOM 1597 C CA . GLY A 1 226 ? 6.483 -11.091 -6.068 1.00 96.38 226 GLY A CA 1
ATOM 1598 C C . GLY A 1 226 ? 7.610 -11.002 -7.102 1.00 96.38 226 GLY A C 1
ATOM 1599 O O . GLY A 1 226 ? 8.765 -11.308 -6.796 1.00 96.38 226 GLY A O 1
ATOM 1600 N N . ARG A 1 227 ? 7.295 -10.591 -8.333 1.00 97.81 227 ARG A N 1
ATOM 1601 C CA . ARG A 1 227 ? 8.244 -10.374 -9.430 1.00 97.81 227 ARG A CA 1
ATOM 1602 C C . ARG A 1 227 ? 8.443 -8.884 -9.675 1.00 97.81 227 ARG A C 1
ATOM 1604 O O . ARG A 1 227 ? 7.565 -8.071 -9.415 1.00 97.81 227 ARG A O 1
ATOM 1611 N N . MET A 1 228 ? 9.612 -8.532 -10.205 1.00 96.44 228 MET A N 1
ATOM 1612 C CA . MET A 1 228 ? 9.850 -7.169 -10.671 1.00 96.44 228 MET A CA 1
ATOM 1613 C C . MET A 1 228 ? 9.026 -6.916 -11.946 1.00 96.44 228 MET A C 1
ATOM 1615 O O . MET A 1 228 ? 9.146 -7.728 -12.870 1.00 96.44 228 MET A O 1
ATOM 1619 N N . PRO A 1 229 ? 8.210 -5.848 -11.996 1.00 92.44 229 PRO A N 1
ATOM 1620 C CA . PRO A 1 229 ? 7.568 -5.378 -13.223 1.00 92.44 229 PRO A CA 1
ATOM 1621 C C . PRO A 1 229 ? 8.543 -4.982 -14.323 1.00 92.44 229 PRO A C 1
ATOM 1623 O O . PRO A 1 229 ? 9.679 -4.571 -13.997 1.00 92.44 229 PRO A O 1
#

Secondary structure (DSSP, 8-state):
----------------------------------------------PPP--------PPPP-----------S----------------GGG---HHHHHHHHHHHSTT-TT-EEEES-GGGTT-SEEE-TT-TTEEEE-HHHHTT-HHHHHHHHHHHHHHHHHHHHHHHH-HHHHHHHHHHHH-TTHHHHHHHHHHHHTT-S--SS-----SHHHHHHHHHHHTT---

Sequence (229 aa):
MVDMSVLGASSTHRRRLIALALASALTAGVAGADLVSTASQAIAGTAPGTTTASARTPASAPTSAGVPVSVPADVPFHLDVVPVTVTADPAAAGTVQEVAAATLAQLPGSGGVVLTFDRPELAGHLGGVFMNRPGEILVSASRLTGRPGQTADVVRHEMAHVYQARLATTRGLRTVNARMVELFGPNGLERAADCVAVAFGATWTQYPTDCAGPERVAAVQALIEGRMP